Protein AF-A0A2E4XW70-F1 (afdb_monomer_lite)

Secondary structure (DSSP, 8-state):
-----HHHHHHHHHIIIIIHHHHHHT-HHHHHHHHHHHHHH---HHHHHHHHHHHHHHGGGSS-HHHHHHHHHHHHHH-TT-HHHHHHHHHHHH-SSS--HHHHHHHHHHHHHHHHHHHHHTBSHHHHHHHHHHHHHHTT-HHHHHHHHHHHHHHTTS--SB--SS---GGGGGPPTTSS-HHHHHHHHHHHHHHHHHHTTS-GGG-----HHHH--

Foldseek 3Di:
DPDDDPLVVVLVCCCVVPLVVCLVVVVLVSNLVSLVVVLVVDPDVVSNLVSLLVNLPSCCVDPCPVSSLVSLVVNCVSCVLALVSLQSNLVSLVVDPDRDPVSLVVSLVSLVSSLVSCVVQLEANQVSLVVNLLSCLSVLVLVVNQVSLVVSLVCLQDFGPYHDLADDDVSVPPDDPPSYDPVSNVVSVQLRVLSVVVCVPDDPVRRGHHHPVSSPD

pLDDT: mean 92.14, std 7.89, range [50.03, 98.56]

Structure (mmCIF, N/CA/C/O backbone):
data_AF-A0A2E4XW70-F1
#
_entry.id   AF-A0A2E4XW70-F1
#
loop_
_atom_site.group_PDB
_atom_site.id
_atom_site.type_symbol
_atom_site.label_atom_id
_atom_site.label_alt_id
_atom_site.label_comp_id
_atom_site.label_asym_id
_atom_site.label_entity_id
_atom_site.label_seq_id
_atom_site.pdbx_PDB_ins_code
_atom_site.Cartn_x
_atom_site.Cartn_y
_atom_site.Cartn_z
_atom_site.occupancy
_atom_site.B_iso_or_equiv
_atom_site.auth_seq_id
_atom_site.auth_comp_id
_atom_site.auth_asym_id
_atom_site.auth_atom_id
_atom_site.pdbx_PDB_model_num
ATOM 1 N N . MET A 1 1 ? 14.072 -22.877 -1.037 1.00 50.03 1 MET A N 1
ATOM 2 C CA . MET A 1 1 ? 13.733 -22.134 -2.277 1.00 50.03 1 MET A CA 1
ATOM 3 C C . MET A 1 1 ? 13.411 -23.082 -3.452 1.00 50.03 1 MET A C 1
ATOM 5 O O . MET A 1 1 ? 13.991 -22.943 -4.518 1.00 50.03 1 MET A O 1
ATOM 9 N N . ASN A 1 2 ? 12.468 -24.029 -3.307 1.00 50.19 2 ASN A N 1
ATOM 10 C CA . ASN A 1 2 ? 12.149 -25.033 -4.350 1.00 50.19 2 ASN A CA 1
ATOM 11 C C . ASN A 1 2 ? 10.677 -24.986 -4.819 1.00 50.19 2 ASN A C 1
ATOM 13 O O . ASN A 1 2 ? 10.073 -26.028 -5.034 1.00 50.19 2 ASN A O 1
ATOM 17 N N . GLY A 1 3 ? 10.096 -23.790 -4.992 1.00 77.31 3 GLY A N 1
ATOM 18 C CA . GLY A 1 3 ? 8.673 -23.652 -5.362 1.00 77.31 3 GLY A CA 1
ATOM 19 C C . GLY A 1 3 ? 8.314 -22.522 -6.330 1.00 77.31 3 GLY A C 1
ATOM 20 O O . GLY A 1 3 ? 7.145 -22.365 -6.654 1.00 77.31 3 GLY A O 1
ATOM 21 N N . TRP A 1 4 ? 9.273 -21.721 -6.803 1.00 86.06 4 TRP A N 1
ATOM 22 C CA . TRP A 1 4 ? 8.937 -20.601 -7.689 1.00 86.06 4 TRP A CA 1
ATOM 23 C C . TRP A 1 4 ? 8.671 -21.037 -9.136 1.00 86.06 4 TRP A C 1
ATOM 25 O O . TRP A 1 4 ? 9.405 -21.899 -9.647 1.00 86.06 4 TRP A O 1
ATOM 35 N N . PRO A 1 5 ? 7.685 -20.416 -9.817 1.00 90.88 5 PRO A N 1
ATOM 36 C CA . PRO A 1 5 ? 7.477 -20.590 -11.249 1.00 90.88 5 PRO A CA 1
ATOM 37 C C . PRO A 1 5 ? 8.755 -20.286 -12.052 1.00 90.88 5 PRO A C 1
ATOM 39 O O . PRO A 1 5 ? 9.556 -19.444 -11.631 1.00 90.88 5 PRO A O 1
ATOM 42 N N . PRO A 1 6 ? 8.966 -20.926 -13.219 1.00 93.88 6 PRO A N 1
ATOM 43 C CA . PRO A 1 6 ? 10.146 -20.689 -14.054 1.00 93.88 6 PRO A CA 1
ATOM 44 C C . PRO A 1 6 ? 10.389 -19.211 -14.389 1.00 93.88 6 PRO A C 1
ATOM 46 O O . PRO A 1 6 ? 11.530 -18.760 -14.317 1.00 93.88 6 PRO A O 1
ATOM 49 N N . ALA A 1 7 ? 9.330 -18.445 -14.673 1.00 93.44 7 ALA A N 1
ATOM 50 C CA . ALA A 1 7 ? 9.427 -17.015 -14.969 1.00 93.44 7 ALA A CA 1
ATOM 51 C C . ALA A 1 7 ? 9.979 -16.210 -13.779 1.00 93.44 7 ALA A C 1
ATOM 53 O O . ALA A 1 7 ? 10.874 -15.384 -13.949 1.00 93.44 7 ALA A O 1
ATOM 54 N N . MET A 1 8 ? 9.522 -16.507 -12.559 1.00 94.38 8 MET A N 1
ATOM 55 C CA . MET A 1 8 ? 10.016 -15.852 -11.346 1.00 94.38 8 MET A CA 1
ATOM 56 C C . MET A 1 8 ? 11.465 -16.250 -11.027 1.00 94.38 8 MET A C 1
ATOM 58 O O . MET A 1 8 ? 12.259 -15.419 -10.593 1.00 94.38 8 MET A O 1
ATOM 62 N N . LYS A 1 9 ? 11.859 -17.502 -11.298 1.00 95.12 9 LYS A N 1
ATOM 63 C CA . LYS A 1 9 ? 13.270 -17.916 -11.194 1.00 95.12 9 LYS A CA 1
ATOM 64 C C . LYS A 1 9 ? 14.155 -17.135 -12.166 1.00 95.12 9 LYS A C 1
ATOM 66 O O . LYS A 1 9 ? 15.199 -16.641 -11.753 1.00 95.12 9 LYS A O 1
ATOM 71 N N . ALA A 1 10 ? 13.722 -16.990 -13.420 1.00 96.00 10 ALA A N 1
ATOM 72 C CA . ALA A 1 10 ? 14.432 -16.190 -14.417 1.00 96.00 10 ALA A CA 1
ATOM 73 C C . ALA A 1 10 ? 14.540 -14.719 -13.986 1.00 96.00 10 ALA A C 1
ATOM 75 O O . ALA A 1 10 ? 15.625 -14.144 -14.059 1.00 96.00 10 ALA A O 1
ATOM 76 N N . TYR A 1 11 ? 13.460 -14.151 -13.439 1.00 97.00 11 TYR A N 1
ATOM 77 C CA . TYR A 1 11 ? 13.464 -12.796 -12.890 1.00 97.00 11 TYR A CA 1
ATOM 78 C C . TYR A 1 11 ? 14.480 -12.633 -11.761 1.00 97.00 11 TYR A C 1
ATOM 80 O O . TYR A 1 11 ? 15.245 -11.676 -11.745 1.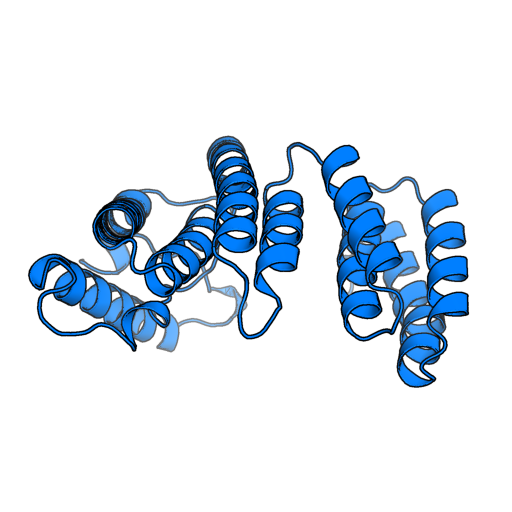00 97.00 11 TYR A O 1
ATOM 88 N N . VAL A 1 12 ? 14.534 -13.582 -10.829 1.00 96.12 12 VAL A N 1
ATOM 89 C CA . VAL A 1 12 ? 15.473 -13.533 -9.702 1.00 96.12 12 VAL A CA 1
ATOM 90 C C . VAL A 1 12 ? 16.919 -13.613 -10.182 1.00 96.12 12 VAL A C 1
ATOM 92 O O . VAL A 1 12 ? 17.767 -12.885 -9.663 1.00 96.12 12 VAL A O 1
ATOM 95 N N . THR A 1 13 ? 17.203 -14.450 -11.183 1.00 97.44 13 THR A N 1
ATOM 96 C CA . THR A 1 13 ? 18.516 -14.494 -11.836 1.00 97.44 13 THR A CA 1
ATOM 97 C C . THR A 1 13 ? 18.845 -13.147 -12.475 1.00 97.44 13 THR A C 1
ATOM 99 O O . THR A 1 13 ? 19.869 -12.562 -12.133 1.00 97.44 13 THR A O 1
ATOM 102 N N . PHE A 1 14 ? 17.949 -12.596 -13.298 1.00 97.81 14 PHE A N 1
ATOM 103 C CA . PHE A 1 14 ? 18.117 -11.279 -13.921 1.00 97.81 14 PHE A CA 1
ATOM 104 C C . PHE A 1 14 ? 18.366 -10.174 -12.883 1.00 97.81 14 PHE A C 1
ATOM 106 O O . PHE A 1 14 ? 19.342 -9.430 -12.961 1.00 97.81 14 PHE A O 1
ATOM 113 N N . ARG A 1 15 ? 17.549 -10.116 -11.831 1.00 96.06 15 ARG A N 1
ATOM 114 C CA . ARG A 1 15 ? 17.697 -9.161 -10.731 1.00 96.06 15 ARG A CA 1
ATOM 115 C C . ARG A 1 15 ? 19.054 -9.284 -10.036 1.00 96.06 15 ARG A C 1
ATOM 117 O O . ARG A 1 15 ? 19.663 -8.271 -9.687 1.00 96.06 15 ARG A O 1
ATOM 124 N N . LYS A 1 16 ? 19.525 -10.509 -9.788 1.00 96.56 16 LYS A N 1
ATOM 125 C CA . LYS A 1 16 ? 20.783 -10.780 -9.077 1.00 96.56 16 LYS A CA 1
ATOM 126 C C . LYS A 1 16 ? 22.012 -10.496 -9.938 1.00 96.56 16 LYS A C 1
ATOM 128 O O . LYS A 1 16 ? 22.999 -9.985 -9.413 1.00 96.56 16 LYS A O 1
ATOM 133 N N . GLU A 1 17 ? 21.963 -10.866 -11.210 1.00 97.94 17 GLU A N 1
ATOM 134 C CA . GLU A 1 17 ? 23.115 -10.859 -12.116 1.00 97.94 17 GLU A CA 1
ATOM 135 C C . GLU A 1 17 ? 23.220 -9.569 -12.934 1.00 97.94 17 GLU A C 1
ATOM 137 O O . GLU A 1 17 ? 24.327 -9.200 -13.312 1.00 97.94 17 GLU A O 1
ATOM 142 N N . VAL A 1 18 ? 22.111 -8.847 -13.132 1.00 96.69 18 VAL A N 1
ATOM 143 C CA . VAL A 1 18 ? 22.060 -7.615 -13.936 1.00 96.69 18 VAL A CA 1
ATOM 144 C C . VAL A 1 18 ? 21.687 -6.404 -13.080 1.00 96.69 18 VAL A C 1
ATOM 146 O O . VAL A 1 18 ? 22.530 -5.538 -12.842 1.00 96.69 18 VAL A O 1
ATOM 149 N N . LEU A 1 19 ? 20.466 -6.353 -12.528 1.00 94.12 19 LEU A N 1
ATOM 150 C CA . LEU A 1 19 ? 19.990 -5.145 -11.830 1.00 94.12 19 LEU A CA 1
ATOM 151 C C . LEU A 1 19 ? 20.811 -4.822 -10.572 1.00 94.12 19 LEU A C 1
ATOM 153 O O . LEU A 1 19 ? 21.197 -3.677 -10.348 1.00 94.12 19 LEU A O 1
ATOM 157 N N . SER A 1 20 ? 21.115 -5.825 -9.742 1.00 93.38 20 SER A N 1
ATOM 158 C CA . SER A 1 20 ? 21.815 -5.607 -8.468 1.00 93.38 20 SER A CA 1
ATOM 159 C C . SER A 1 20 ? 23.267 -5.131 -8.646 1.00 93.38 20 SER A C 1
ATOM 161 O O . SER A 1 20 ? 23.708 -4.287 -7.862 1.00 93.38 20 SER A O 1
ATOM 163 N N . PRO A 1 21 ? 24.067 -5.652 -9.600 1.00 95.62 21 PRO A N 1
ATOM 164 C CA . PRO A 1 21 ? 25.367 -5.074 -9.934 1.00 95.62 21 PRO A CA 1
ATOM 165 C C . PRO A 1 21 ? 25.277 -3.637 -10.454 1.00 95.62 21 PRO A C 1
ATOM 167 O O . PRO A 1 21 ? 25.994 -2.784 -9.934 1.00 95.62 21 PRO A O 1
ATOM 170 N N . LEU A 1 22 ? 24.372 -3.351 -11.399 1.00 93.19 22 LEU A N 1
ATOM 171 C CA . LEU A 1 22 ? 24.214 -2.009 -11.976 1.00 93.19 22 LEU A CA 1
ATOM 172 C C . LEU A 1 22 ? 23.787 -0.982 -10.920 1.00 93.19 22 LEU A C 1
ATOM 174 O O . LEU A 1 22 ? 24.405 0.074 -10.795 1.00 93.19 22 LEU A O 1
ATOM 178 N N . SER A 1 23 ? 22.815 -1.336 -10.076 1.00 89.31 23 SER A N 1
ATOM 179 C CA . SER A 1 23 ? 22.379 -0.520 -8.938 1.00 89.31 23 SER A CA 1
ATOM 180 C C . SER A 1 23 ? 23.534 -0.217 -7.971 1.00 89.31 23 SER A C 1
ATOM 182 O O . SER A 1 23 ? 23.764 0.939 -7.611 1.00 89.31 23 SER A O 1
ATOM 184 N N . ARG A 1 24 ? 24.343 -1.228 -7.607 1.00 90.75 24 ARG A N 1
ATOM 185 C CA . ARG A 1 24 ? 25.524 -1.045 -6.738 1.00 90.75 24 ARG A CA 1
ATOM 186 C C . ARG A 1 24 ? 26.598 -0.161 -7.370 1.00 90.75 24 ARG A C 1
ATOM 188 O O . ARG A 1 24 ? 27.240 0.605 -6.654 1.00 90.75 24 ARG A O 1
ATOM 195 N N . ALA A 1 25 ? 26.774 -0.251 -8.684 1.00 92.31 25 ALA A N 1
ATOM 196 C CA . ALA A 1 25 ? 27.687 0.591 -9.451 1.00 92.31 25 ALA A CA 1
ATOM 197 C C . ALA A 1 25 ? 27.116 1.988 -9.762 1.00 92.31 25 ALA A C 1
ATOM 199 O O . ALA A 1 25 ? 27.837 2.822 -10.303 1.00 92.31 25 ALA A O 1
ATOM 200 N N . ARG A 1 26 ? 25.852 2.263 -9.396 1.00 89.12 26 ARG A N 1
ATOM 201 C CA . ARG A 1 26 ? 25.114 3.499 -9.718 1.00 89.12 26 ARG A CA 1
ATOM 202 C C . ARG A 1 26 ? 24.978 3.756 -11.228 1.00 89.12 26 ARG A C 1
ATOM 204 O O . ARG A 1 26 ? 24.902 4.905 -11.656 1.00 89.12 26 ARG A O 1
ATOM 211 N N . LEU A 1 27 ? 24.924 2.685 -12.018 1.00 90.19 27 LEU A N 1
ATOM 212 C CA . LEU A 1 27 ? 24.734 2.693 -13.472 1.00 90.19 27 LEU A CA 1
ATOM 213 C C . LEU A 1 27 ? 23.236 2.628 -13.801 1.00 90.19 27 LEU A C 1
ATOM 215 O O . LEU A 1 27 ? 22.696 1.591 -14.188 1.00 90.19 27 LEU A O 1
ATOM 219 N N . PHE A 1 28 ? 22.524 3.718 -13.507 1.00 86.69 28 PHE A N 1
ATOM 220 C CA . PHE A 1 28 ? 21.058 3.738 -13.541 1.00 86.69 28 PHE A CA 1
ATOM 221 C C . PHE A 1 28 ? 20.467 3.807 -14.954 1.00 86.69 28 PHE A C 1
ATOM 223 O O . PHE A 1 28 ? 19.362 3.308 -15.158 1.00 86.69 28 PHE A O 1
ATOM 230 N N . ALA A 1 29 ? 21.188 4.391 -15.915 1.00 87.44 29 ALA A N 1
ATOM 231 C CA . ALA A 1 29 ? 20.756 4.424 -17.311 1.00 87.44 29 ALA A CA 1
ATOM 232 C C . ALA A 1 29 ? 20.790 3.012 -17.914 1.00 87.44 29 ALA A C 1
ATOM 234 O O . ALA A 1 29 ? 19.799 2.544 -18.464 1.00 87.44 29 ALA A O 1
ATOM 235 N N . GLU A 1 30 ? 21.883 2.289 -17.691 1.00 91.88 30 GLU A N 1
ATOM 236 C CA . GLU A 1 30 ? 22.062 0.902 -18.112 1.00 91.88 30 GLU A CA 1
ATOM 237 C C . GLU A 1 30 ? 21.052 -0.014 -17.415 1.00 91.88 30 GLU A C 1
ATOM 239 O O . GLU A 1 30 ? 20.444 -0.878 -18.037 1.00 91.88 30 GLU A O 1
ATOM 244 N N . MET A 1 31 ? 20.80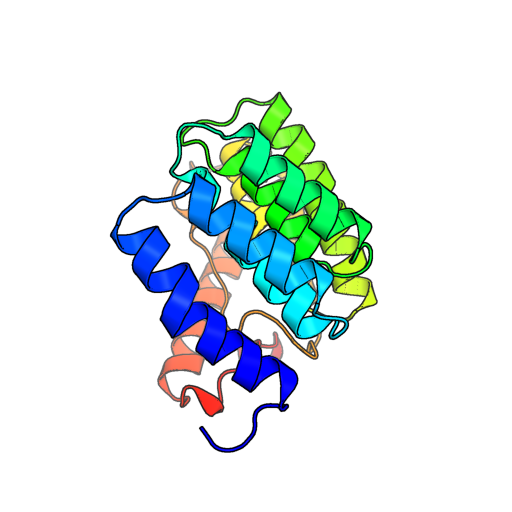7 0.205 -16.119 1.00 91.69 31 MET A N 1
ATOM 245 C CA . MET A 1 31 ? 19.786 -0.542 -15.383 1.00 91.69 31 MET A CA 1
ATOM 246 C C . MET A 1 31 ? 18.387 -0.339 -15.980 1.00 91.69 31 MET A C 1
ATOM 248 O O . MET A 1 31 ? 17.607 -1.288 -16.036 1.00 91.69 31 MET A O 1
ATOM 252 N N . TYR A 1 32 ? 18.064 0.880 -16.418 1.00 90.38 32 TYR A N 1
ATOM 253 C CA . TYR A 1 32 ? 16.808 1.177 -17.102 1.00 90.38 32 TYR A CA 1
ATOM 254 C C . TYR A 1 32 ? 16.710 0.458 -18.452 1.00 90.38 32 TYR A C 1
ATOM 256 O O . TYR A 1 32 ? 15.695 -0.181 -18.724 1.00 90.38 32 TYR A O 1
ATOM 264 N N . GLU A 1 33 ? 17.759 0.524 -19.273 1.00 93.25 33 GLU A N 1
ATOM 265 C CA . GLU A 1 33 ? 17.801 -0.138 -20.582 1.00 93.25 33 GLU A CA 1
ATOM 266 C C . GLU A 1 33 ? 17.616 -1.654 -20.451 1.00 93.25 33 GLU A C 1
ATOM 268 O O . GLU A 1 33 ? 16.749 -2.235 -21.107 1.00 93.25 33 GLU A O 1
ATOM 273 N N . GLU A 1 34 ? 18.351 -2.288 -19.537 1.00 96.56 34 GLU A N 1
ATOM 274 C CA . GLU A 1 34 ? 18.235 -3.722 -19.261 1.00 96.56 34 GLU A CA 1
ATOM 275 C C . GLU A 1 34 ? 16.841 -4.098 -18.744 1.00 96.56 34 GLU A C 1
ATOM 277 O O . GLU A 1 34 ? 16.278 -5.126 -19.132 1.00 96.56 34 GLU A O 1
ATOM 282 N N . ALA A 1 35 ? 16.242 -3.259 -17.893 1.00 95.62 35 ALA A N 1
ATOM 283 C CA . ALA A 1 35 ? 14.886 -3.481 -17.406 1.00 95.62 35 ALA A CA 1
ATOM 284 C C . ALA A 1 35 ? 13.847 -3.399 -18.534 1.00 95.62 35 ALA A C 1
ATOM 286 O O . ALA A 1 35 ? 12.954 -4.242 -18.584 1.00 95.62 35 ALA A O 1
ATOM 287 N N . GLU A 1 36 ? 13.958 -2.440 -19.456 1.00 95.81 36 GLU A N 1
ATOM 288 C CA . GLU A 1 36 ? 13.065 -2.344 -20.619 1.00 95.81 36 GLU A CA 1
ATOM 289 C C . GLU A 1 36 ? 13.231 -3.540 -21.568 1.00 95.81 36 GLU A 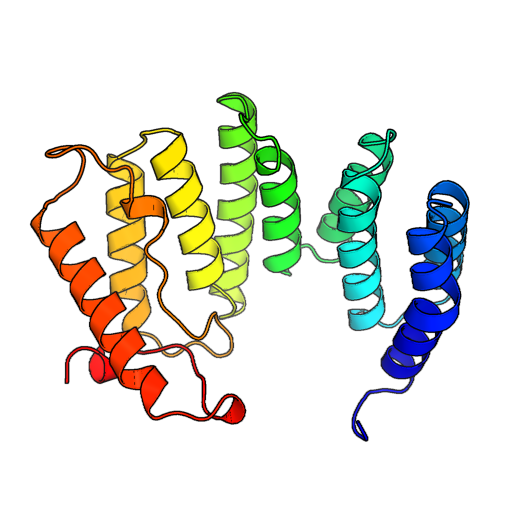C 1
ATOM 291 O O . GLU A 1 36 ? 12.232 -4.109 -22.018 1.00 95.81 36 GLU A O 1
ATOM 296 N N . ILE A 1 37 ? 14.469 -3.984 -21.823 1.00 97.75 37 ILE A N 1
ATOM 297 C CA . ILE A 1 37 ? 14.749 -5.178 -22.638 1.00 97.75 37 ILE A CA 1
ATOM 298 C C . ILE A 1 37 ? 14.109 -6.414 -22.004 1.00 97.75 37 ILE A C 1
ATOM 300 O O . ILE A 1 37 ? 13.373 -7.152 -22.669 1.00 97.75 37 ILE A O 1
ATOM 304 N N . TYR A 1 38 ? 14.344 -6.630 -20.707 1.00 97.75 38 TYR A N 1
ATOM 305 C CA . TYR A 1 38 ? 13.765 -7.762 -19.992 1.00 97.75 38 TYR A CA 1
ATOM 306 C C . TYR A 1 38 ? 12.236 -7.681 -19.983 1.00 97.75 38 TYR A C 1
ATOM 308 O O . TYR A 1 38 ? 11.557 -8.675 -20.255 1.00 97.75 38 TYR A O 1
ATOM 316 N N . LEU A 1 39 ? 11.679 -6.492 -19.732 1.00 96.50 39 LEU A N 1
ATOM 317 C CA . LEU A 1 39 ? 10.240 -6.267 -19.720 1.00 96.50 39 LEU A CA 1
ATOM 318 C C . LEU A 1 39 ? 9.596 -6.546 -21.083 1.00 96.50 39 LEU A C 1
ATOM 320 O O . LEU A 1 39 ? 8.506 -7.111 -21.129 1.00 96.50 39 LEU A O 1
ATOM 324 N N . ALA A 1 40 ? 10.244 -6.189 -22.191 1.00 96.81 40 ALA A N 1
ATOM 325 C CA . ALA A 1 40 ? 9.753 -6.490 -23.535 1.00 96.81 40 ALA A CA 1
ATOM 326 C C . ALA A 1 40 ? 9.725 -8.003 -23.828 1.00 96.81 40 ALA A C 1
ATOM 328 O O . ALA A 1 40 ? 8.851 -8.476 -24.562 1.00 96.81 40 ALA A O 1
ATOM 329 N N . ALA A 1 41 ? 10.651 -8.763 -23.237 1.00 96.62 41 ALA A N 1
ATOM 330 C CA . ALA A 1 41 ? 10.748 -10.211 -23.400 1.00 96.62 41 ALA A CA 1
ATOM 331 C C . ALA A 1 41 ? 9.804 -11.001 -22.474 1.00 96.62 41 ALA A C 1
ATOM 333 O O . ALA A 1 41 ? 9.381 -12.103 -22.831 1.00 96.62 41 ALA A O 1
ATOM 334 N N . THR A 1 42 ? 9.444 -10.467 -21.300 1.00 96.19 42 THR A N 1
ATOM 335 C CA . THR A 1 42 ? 8.559 -11.165 -20.356 1.00 96.19 42 THR A CA 1
ATOM 336 C C . THR A 1 42 ? 7.073 -10.892 -20.609 1.00 96.19 42 THR A C 1
ATOM 338 O O . THR A 1 42 ? 6.631 -9.757 -20.801 1.00 96.19 42 THR A O 1
ATOM 341 N N . ARG A 1 43 ? 6.266 -11.957 -20.571 1.00 95.50 43 ARG A N 1
ATOM 342 C CA . ARG A 1 43 ? 4.794 -11.902 -20.657 1.00 95.50 43 ARG A CA 1
ATOM 343 C C . ARG A 1 43 ? 4.100 -12.268 -19.346 1.00 95.50 43 ARG A C 1
ATOM 345 O O . ARG A 1 43 ? 2.886 -12.142 -19.261 1.00 95.50 43 ARG A O 1
ATOM 352 N N . ASP A 1 44 ? 4.858 -12.721 -18.353 1.00 97.19 44 ASP A N 1
ATOM 353 C CA . ASP A 1 44 ? 4.317 -13.153 -17.068 1.00 97.19 44 ASP A CA 1
ATOM 354 C C . ASP A 1 44 ? 3.900 -11.927 -16.230 1.00 97.19 44 ASP A C 1
ATOM 356 O O . ASP A 1 44 ? 4.753 -11.076 -15.959 1.00 97.19 44 ASP A O 1
ATOM 360 N N . PRO A 1 45 ? 2.616 -11.789 -15.851 1.00 96.06 45 PRO A N 1
ATOM 361 C CA . PRO A 1 45 ? 2.110 -10.581 -15.200 1.00 96.06 45 PRO A CA 1
ATOM 362 C C . PRO A 1 45 ? 2.744 -10.332 -13.826 1.00 96.06 45 PRO A C 1
ATOM 364 O O . PRO A 1 45 ? 3.025 -9.181 -13.500 1.00 96.06 45 PRO A O 1
ATOM 367 N N . ASP A 1 46 ? 3.053 -11.375 -13.054 1.00 94.94 46 ASP A N 1
ATOM 368 C CA . ASP A 1 46 ? 3.652 -11.232 -11.722 1.00 94.94 46 ASP A CA 1
ATOM 369 C C . ASP A 1 46 ? 5.095 -10.733 -11.821 1.00 94.94 46 ASP A C 1
ATOM 371 O O . ASP A 1 46 ? 5.520 -9.844 -11.077 1.00 94.94 46 ASP A O 1
ATOM 375 N N . VAL A 1 47 ? 5.855 -11.261 -12.784 1.00 97.06 47 VAL A N 1
ATOM 376 C CA . VAL A 1 47 ? 7.208 -10.777 -13.080 1.00 97.06 47 VAL A CA 1
ATOM 377 C C . VAL A 1 47 ? 7.171 -9.336 -13.585 1.00 97.06 47 VAL A C 1
ATOM 379 O O . VAL A 1 47 ? 7.978 -8.516 -13.148 1.00 97.06 47 VAL A O 1
ATOM 382 N N . ARG A 1 48 ? 6.239 -9.012 -14.488 1.00 97.69 48 ARG A N 1
ATOM 383 C CA . ARG A 1 48 ? 6.082 -7.657 -15.041 1.00 97.69 48 ARG A CA 1
ATOM 384 C C . ARG A 1 48 ? 5.745 -6.647 -13.947 1.00 97.69 48 ARG A C 1
ATOM 386 O O . ARG A 1 48 ? 6.413 -5.618 -13.856 1.00 97.69 48 ARG A O 1
ATOM 393 N N . PHE A 1 49 ? 4.792 -6.980 -13.078 1.00 96.62 49 PHE A N 1
ATOM 394 C CA . PHE A 1 49 ? 4.428 -6.179 -11.912 1.00 96.62 49 PHE A CA 1
ATOM 395 C C . PHE A 1 49 ? 5.624 -5.958 -10.983 1.00 96.62 49 PHE A C 1
ATOM 397 O O . PHE A 1 49 ? 5.918 -4.827 -10.592 1.00 96.62 49 PHE A O 1
ATOM 404 N N . THR A 1 50 ? 6.341 -7.037 -10.655 1.00 95.38 50 THR A N 1
ATOM 405 C CA . THR A 1 50 ? 7.489 -6.994 -9.741 1.00 95.38 50 THR A CA 1
ATOM 406 C C . THR A 1 50 ? 8.600 -6.108 -10.298 1.00 95.38 50 THR A C 1
ATOM 408 O O . THR A 1 50 ? 9.079 -5.221 -9.591 1.00 95.38 50 THR A O 1
ATOM 411 N N . LEU A 1 51 ? 8.957 -6.285 -11.574 1.00 96.00 51 LEU A N 1
ATOM 412 C CA . LEU A 1 51 ? 9.979 -5.480 -12.235 1.00 96.00 51 LEU A CA 1
ATOM 413 C C . LEU A 1 51 ? 9.590 -3.999 -12.268 1.00 96.00 51 LEU A C 1
ATOM 415 O O . LEU A 1 51 ? 10.379 -3.160 -11.842 1.00 96.00 51 LEU A O 1
ATOM 419 N N . MET A 1 52 ? 8.376 -3.663 -12.716 1.00 95.81 52 MET A N 1
ATOM 420 C CA . MET A 1 52 ? 7.924 -2.267 -12.764 1.00 95.81 52 MET A CA 1
ATOM 421 C C . MET A 1 52 ? 7.905 -1.622 -11.376 1.00 95.81 52 MET A C 1
ATOM 423 O O . MET A 1 52 ? 8.379 -0.497 -11.197 1.00 95.81 52 MET A O 1
ATOM 427 N N . SER A 1 53 ? 7.405 -2.349 -10.371 1.00 93.12 53 SER A N 1
ATOM 428 C CA . SER A 1 53 ? 7.400 -1.869 -8.992 1.00 93.12 53 SER A CA 1
ATOM 429 C C . SER A 1 53 ? 8.817 -1.659 -8.455 1.00 93.12 53 SER A C 1
ATOM 431 O O . SER A 1 53 ? 9.023 -0.707 -7.707 1.00 93.12 53 SER A O 1
ATOM 433 N N . GLU A 1 54 ? 9.785 -2.508 -8.790 1.00 92.06 54 GLU A N 1
ATOM 434 C CA . GLU A 1 54 ? 11.171 -2.360 -8.339 1.00 92.06 54 GLU A CA 1
ATOM 435 C C . GLU A 1 54 ? 11.887 -1.204 -9.065 1.00 92.06 54 GLU A C 1
ATOM 437 O O . GLU A 1 54 ? 12.545 -0.383 -8.419 1.00 92.06 54 GLU A O 1
ATOM 442 N N . MET A 1 55 ? 11.675 -1.049 -10.374 1.00 91.62 55 MET A N 1
ATOM 443 C CA . MET A 1 55 ? 12.245 0.056 -11.155 1.00 91.62 55 MET A CA 1
ATOM 444 C C . MET A 1 55 ? 11.733 1.428 -10.709 1.00 91.62 55 MET A C 1
ATOM 446 O O . MET A 1 55 ? 12.525 2.368 -10.612 1.00 91.62 55 MET A O 1
ATOM 450 N N . SER A 1 56 ? 10.451 1.534 -10.336 1.00 89.31 56 SER A N 1
ATOM 451 C CA . SER A 1 56 ? 9.899 2.769 -9.757 1.00 89.31 56 SER A CA 1
ATOM 452 C C . SER A 1 56 ? 10.609 3.221 -8.471 1.00 89.31 56 SER A C 1
ATOM 454 O O . SER A 1 56 ? 10.679 4.417 -8.193 1.00 89.31 56 SER A O 1
ATOM 456 N N . LEU A 1 57 ? 11.171 2.283 -7.696 1.00 83.19 57 LEU A N 1
ATOM 457 C CA . LEU A 1 57 ? 11.883 2.579 -6.453 1.00 83.19 57 LEU A CA 1
ATOM 458 C C . LEU A 1 57 ? 13.339 2.969 -6.689 1.00 83.19 57 LEU A C 1
ATOM 460 O O . LEU A 1 57 ? 13.825 3.918 -6.075 1.00 83.19 57 LEU A O 1
ATOM 464 N N . PHE A 1 58 ? 14.055 2.230 -7.538 1.00 78.94 58 PHE A N 1
ATOM 465 C CA . PHE A 1 58 ? 15.487 2.467 -7.723 1.00 78.94 58 PHE A CA 1
ATOM 466 C C . PHE A 1 58 ? 15.786 3.840 -8.320 1.00 78.94 58 PHE A C 1
ATOM 468 O O . PHE A 1 58 ? 16.799 4.451 -7.984 1.00 78.94 58 PHE A O 1
ATOM 475 N N . VAL A 1 59 ? 14.891 4.339 -9.170 1.00 68.44 59 VAL A N 1
ATOM 476 C CA . VAL A 1 59 ? 15.092 5.597 -9.892 1.00 68.44 59 VAL A CA 1
ATOM 477 C C . VAL A 1 59 ? 14.788 6.821 -9.016 1.00 68.44 59 VAL A C 1
ATOM 479 O O . VAL A 1 59 ? 15.324 7.897 -9.270 1.00 68.44 59 VAL A O 1
ATOM 482 N N . TYR A 1 60 ? 14.035 6.660 -7.920 1.00 63.56 60 TYR A N 1
ATOM 483 C CA . TYR A 1 60 ? 13.755 7.745 -6.969 1.00 63.56 60 TYR A CA 1
ATOM 484 C C . TYR A 1 60 ? 15.027 8.330 -6.322 1.00 63.56 60 TYR A C 1
ATOM 486 O O . TYR A 1 60 ? 15.061 9.496 -5.945 1.00 63.56 60 TYR A O 1
ATOM 494 N N . GLY A 1 61 ? 16.101 7.540 -6.213 1.00 62.06 61 GLY A N 1
ATOM 495 C CA . GLY A 1 61 ? 17.395 7.992 -5.686 1.00 62.06 61 GLY A CA 1
ATOM 496 C C . GLY A 1 61 ? 18.315 8.661 -6.713 1.00 62.06 61 GLY A C 1
ATOM 497 O O . GLY A 1 61 ? 19.487 8.887 -6.409 1.00 62.06 61 GLY A O 1
ATOM 498 N N . THR A 1 62 ? 17.831 8.920 -7.930 1.00 68.25 62 THR A N 1
ATOM 499 C CA . THR A 1 62 ? 18.640 9.382 -9.069 1.00 68.25 62 THR A CA 1
ATOM 500 C C . THR A 1 62 ? 18.217 10.778 -9.524 1.00 68.25 62 THR A C 1
ATOM 502 O O . THR A 1 62 ? 17.161 11.272 -9.147 1.00 68.25 62 THR A O 1
ATOM 505 N N . SER A 1 63 ? 19.038 11.436 -10.345 1.00 60.47 63 SER A N 1
ATOM 506 C CA . SER A 1 63 ? 18.741 12.776 -10.873 1.00 60.47 63 SER A CA 1
ATOM 507 C C . SER A 1 63 ? 17.587 12.820 -11.885 1.00 60.47 63 SER A C 1
ATOM 509 O O . SER A 1 63 ? 17.222 13.911 -12.313 1.00 60.47 63 SER A O 1
ATOM 511 N N . ASP A 1 64 ? 17.026 11.674 -12.286 1.00 74.00 64 ASP A N 1
ATOM 512 C CA . ASP A 1 64 ? 15.927 11.594 -13.252 1.00 74.00 64 ASP A CA 1
ATOM 513 C C . ASP A 1 64 ? 14.635 11.091 -12.589 1.00 74.00 64 ASP A C 1
ATOM 515 O O . ASP A 1 64 ? 14.177 9.964 -12.791 1.00 74.00 64 ASP A O 1
ATOM 519 N N . GLU A 1 65 ? 14.024 11.965 -11.782 1.00 77.25 65 GLU A N 1
ATOM 520 C CA . GLU A 1 65 ? 12.712 11.722 -11.166 1.00 77.25 65 GLU A CA 1
ATOM 521 C C . GLU A 1 65 ? 11.634 11.390 -12.224 1.00 77.25 65 GLU A C 1
ATOM 523 O O . GLU A 1 65 ? 10.697 10.638 -11.953 1.00 77.25 65 GLU A O 1
ATOM 528 N N . GLY A 1 66 ? 11.775 11.898 -13.455 1.00 83.19 66 GLY A N 1
ATOM 529 C CA . GLY A 1 66 ? 10.815 11.680 -14.535 1.00 83.19 66 GLY A CA 1
ATOM 530 C C . GLY A 1 66 ? 10.744 10.224 -14.999 1.00 83.19 66 GLY A C 1
ATOM 531 O O . GLY A 1 66 ? 9.653 9.737 -15.295 1.00 83.19 66 GLY A O 1
ATOM 532 N N . ILE A 1 67 ? 11.873 9.509 -15.046 1.00 84.38 67 ILE A N 1
ATOM 533 C CA . ILE A 1 67 ? 11.886 8.074 -15.378 1.00 84.38 67 ILE A CA 1
ATOM 534 C C . ILE A 1 67 ? 11.116 7.269 -14.324 1.00 84.38 67 ILE A C 1
ATOM 536 O O . ILE A 1 67 ? 10.279 6.443 -14.685 1.00 84.38 67 ILE A O 1
ATOM 540 N N . GLY A 1 68 ? 11.366 7.514 -13.034 1.00 87.00 68 GLY A N 1
ATOM 541 C CA . GLY A 1 68 ? 10.726 6.766 -11.946 1.00 87.00 68 GLY A CA 1
ATOM 542 C C . GLY A 1 68 ? 9.206 6.920 -11.957 1.00 87.00 68 GLY A C 1
ATOM 543 O O . GLY A 1 68 ? 8.480 5.932 -11.837 1.00 87.00 68 GLY A O 1
ATOM 544 N N . PHE A 1 69 ? 8.731 8.142 -12.205 1.00 90.25 69 PHE A N 1
ATOM 545 C CA . PHE A 1 69 ? 7.306 8.420 -12.342 1.00 90.25 69 PHE A CA 1
ATOM 546 C C . PHE A 1 69 ? 6.668 7.684 -13.531 1.00 90.25 69 PHE A C 1
ATOM 548 O O . PHE A 1 69 ? 5.625 7.059 -13.361 1.00 90.25 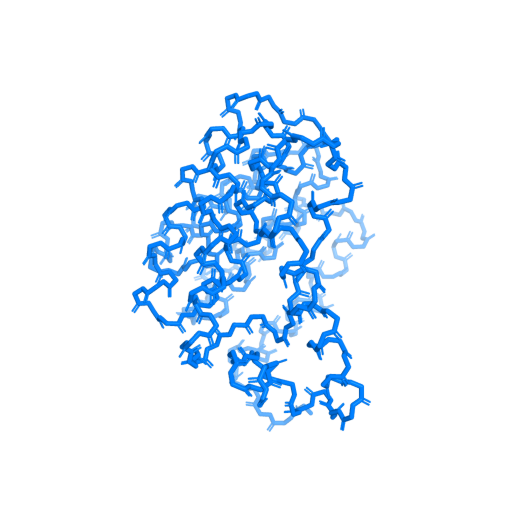69 PHE A O 1
ATOM 555 N N . ARG A 1 70 ? 7.319 7.650 -14.704 1.00 91.44 70 ARG A N 1
ATOM 556 C CA . ARG A 1 70 ? 6.795 6.918 -15.876 1.00 91.44 70 ARG A CA 1
ATOM 557 C C . ARG A 1 70 ? 6.633 5.418 -15.625 1.00 91.44 70 ARG A C 1
ATOM 559 O O . ARG A 1 70 ? 5.693 4.809 -16.129 1.00 91.44 70 ARG A O 1
ATOM 566 N N . TRP A 1 71 ? 7.519 4.814 -14.830 1.00 93.56 71 TRP A N 1
ATOM 567 C CA . TRP A 1 71 ? 7.362 3.417 -14.409 1.00 93.56 71 TRP A CA 1
ATOM 568 C C . TRP A 1 71 ? 6.131 3.211 -13.521 1.00 93.56 71 TRP A C 1
ATOM 570 O O . TRP A 1 71 ? 5.472 2.179 -13.637 1.00 93.56 71 TRP A O 1
ATOM 580 N N . LEU A 1 72 ? 5.793 4.182 -12.668 1.00 94.50 72 LEU A N 1
ATOM 581 C CA . LEU A 1 72 ? 4.568 4.141 -11.864 1.00 94.50 72 LEU A CA 1
ATOM 582 C C . LEU A 1 72 ? 3.312 4.329 -12.710 1.00 94.50 72 LEU A C 1
ATOM 584 O O . LEU A 1 72 ? 2.334 3.622 -12.477 1.00 94.50 72 LEU A O 1
ATOM 588 N N . GLU A 1 73 ? 3.332 5.247 -13.681 1.00 96.00 73 GLU A N 1
ATOM 589 C CA . GLU A 1 73 ? 2.217 5.436 -14.622 1.00 96.00 73 GLU A CA 1
ATOM 590 C C . GLU A 1 73 ? 1.954 4.135 -15.379 1.00 96.00 73 GLU A C 1
ATOM 592 O O . GLU A 1 73 ? 0.856 3.589 -15.310 1.00 96.00 73 GLU A O 1
ATOM 597 N N . ARG A 1 74 ? 3.005 3.553 -15.970 1.00 96.06 74 ARG A N 1
ATOM 598 C CA . ARG A 1 74 ? 2.924 2.267 -16.669 1.00 96.06 74 ARG A CA 1
ATOM 599 C C . ARG A 1 74 ? 2.428 1.133 -15.769 1.00 96.06 74 ARG A C 1
ATOM 601 O O . ARG A 1 74 ? 1.640 0.308 -16.220 1.00 96.06 74 ARG A O 1
ATOM 608 N N . LEU A 1 75 ? 2.867 1.088 -14.508 1.00 96.56 75 LEU A N 1
ATOM 609 C CA . LEU A 1 75 ? 2.399 0.101 -13.533 1.00 96.56 75 LEU A CA 1
ATOM 610 C C . LEU A 1 75 ? 0.891 0.241 -13.270 1.00 96.56 75 LEU A C 1
ATOM 612 O O . LEU A 1 75 ? 0.195 -0.768 -13.192 1.00 96.56 75 LEU A O 1
ATOM 616 N N . CYS A 1 76 ? 0.380 1.467 -13.139 1.00 97.88 76 CYS A N 1
ATOM 617 C CA . CYS A 1 76 ? -1.050 1.710 -12.929 1.00 97.88 76 CYS A CA 1
ATOM 618 C C . CYS A 1 76 ? -1.877 1.413 -14.186 1.00 97.88 76 CYS A C 1
ATOM 620 O O . CYS A 1 76 ? -2.971 0.867 -14.067 1.00 97.88 76 CYS A O 1
ATOM 622 N N . ASP A 1 77 ? -1.350 1.722 -15.371 1.00 98.12 77 ASP A N 1
ATOM 623 C CA . ASP A 1 77 ? -2.015 1.445 -16.647 1.00 98.12 77 ASP A CA 1
ATOM 624 C C . ASP A 1 77 ? -2.100 -0.057 -16.938 1.00 98.12 77 ASP A C 1
ATOM 626 O O . ASP A 1 77 ? -3.121 -0.546 -17.422 1.00 98.12 77 ASP A O 1
ATOM 630 N N . GLU A 1 78 ? -1.034 -0.804 -16.644 1.00 98.00 78 GLU A N 1
ATOM 631 C CA . GLU A 1 78 ? -0.989 -2.243 -16.902 1.00 98.00 78 GLU A CA 1
ATOM 632 C C . GLU A 1 78 ? -1.714 -3.061 -15.822 1.00 98.00 78 GLU A C 1
ATOM 634 O O . GLU A 1 78 ? -2.272 -4.119 -16.118 1.00 98.00 78 GLU A O 1
ATOM 639 N N . PHE A 1 79 ? -1.761 -2.559 -14.583 1.00 97.88 79 PHE A N 1
ATOM 640 C CA . PHE A 1 79 ? -2.401 -3.227 -13.446 1.00 97.88 79 PHE A CA 1
ATOM 641 C C . PHE A 1 79 ? -3.437 -2.329 -12.746 1.00 97.88 79 PHE A C 1
ATOM 643 O O . PHE A 1 79 ? -3.336 -2.095 -11.536 1.00 97.88 79 PHE A O 1
ATOM 650 N N . PRO A 1 80 ? -4.479 -1.859 -13.459 1.00 97.69 80 PRO A N 1
ATOM 651 C CA . PRO A 1 80 ? -5.416 -0.856 -12.944 1.00 97.69 80 PRO A CA 1
ATOM 652 C C . PRO A 1 80 ? -6.278 -1.364 -11.783 1.00 97.69 80 PRO A C 1
ATOM 654 O O . PRO A 1 80 ? -6.776 -0.569 -10.984 1.00 97.69 80 PRO A O 1
ATOM 657 N N . ASP A 1 81 ? -6.436 -2.681 -11.657 1.00 96.69 81 ASP A N 1
ATOM 658 C CA . ASP A 1 81 ? -7.186 -3.313 -10.572 1.00 96.69 81 ASP A CA 1
ATOM 659 C C . ASP A 1 81 ? -6.306 -3.754 -9.399 1.00 96.69 81 ASP A C 1
ATOM 661 O O . ASP A 1 81 ? -6.826 -4.186 -8.372 1.00 96.69 81 ASP A O 1
ATOM 665 N N . ASN A 1 82 ? -4.979 -3.625 -9.508 1.00 96.31 82 ASN A N 1
ATOM 666 C CA . ASN A 1 82 ? -4.084 -3.975 -8.416 1.00 96.31 82 ASN A CA 1
ATOM 667 C C . ASN A 1 82 ? -3.964 -2.790 -7.435 1.00 96.31 82 ASN A C 1
ATOM 669 O O . ASN A 1 82 ? -3.366 -1.766 -7.776 1.00 96.31 82 ASN A O 1
ATOM 673 N N . PRO A 1 83 ? -4.474 -2.894 -6.194 1.00 96.88 83 PRO A N 1
ATOM 674 C CA . PRO A 1 83 ? -4.405 -1.800 -5.220 1.00 96.88 83 PRO A CA 1
ATOM 675 C C . PRO A 1 83 ? -2.970 -1.382 -4.875 1.00 96.88 83 PRO A C 1
ATOM 677 O O . PRO A 1 83 ? -2.725 -0.217 -4.564 1.00 96.88 83 PRO A O 1
ATOM 680 N N . PHE A 1 84 ? -2.000 -2.296 -4.952 1.00 94.25 84 PHE A N 1
ATOM 681 C CA . PHE A 1 84 ? -0.614 -1.978 -4.632 1.00 94.25 84 PHE A CA 1
ATOM 682 C C . PHE A 1 84 ? 0.029 -1.064 -5.687 1.00 94.25 84 PHE A C 1
ATOM 684 O O . PHE A 1 84 ? 0.844 -0.220 -5.320 1.00 94.25 84 PHE A O 1
ATOM 691 N N . ALA A 1 85 ? -0.380 -1.141 -6.962 1.00 96.50 85 ALA A N 1
ATOM 692 C CA . ALA A 1 85 ? 0.063 -0.196 -7.997 1.00 96.50 85 ALA A CA 1
ATOM 693 C C . ALA A 1 85 ? -0.316 1.250 -7.632 1.00 96.50 85 ALA A C 1
ATOM 695 O O . ALA A 1 85 ? 0.524 2.151 -7.628 1.00 96.50 85 ALA A O 1
ATOM 696 N N . TRP A 1 86 ? -1.563 1.453 -7.209 1.00 97.94 86 TRP A N 1
ATOM 697 C CA . TRP A 1 86 ? -2.069 2.761 -6.795 1.00 97.94 86 TRP A CA 1
ATOM 698 C C . TRP A 1 86 ? -1.449 3.257 -5.488 1.00 97.94 86 TRP A C 1
ATOM 700 O O . TRP A 1 86 ? -1.138 4.440 -5.371 1.00 97.94 86 TRP A O 1
ATOM 710 N N . THR A 1 87 ? -1.189 2.362 -4.532 1.00 95.94 87 THR A N 1
ATOM 711 C CA . THR A 1 87 ? -0.426 2.683 -3.314 1.00 95.94 87 THR A CA 1
ATOM 712 C C . THR A 1 87 ? 0.985 3.170 -3.641 1.00 95.94 87 THR A C 1
ATOM 714 O O . THR A 1 87 ? 1.461 4.127 -3.033 1.00 95.94 87 THR A O 1
ATOM 717 N N . ARG A 1 88 ? 1.656 2.564 -4.629 1.00 93.19 88 ARG A N 1
ATOM 718 C CA . ARG A 1 88 ? 2.977 3.015 -5.096 1.00 93.19 88 ARG A CA 1
ATOM 719 C C . ARG A 1 88 ? 2.916 4.407 -5.718 1.00 93.19 88 ARG A C 1
ATOM 721 O O . ARG A 1 88 ? 3.734 5.255 -5.365 1.00 93.19 88 ARG A O 1
ATOM 728 N N . MET A 1 89 ? 1.933 4.645 -6.587 1.00 95.94 89 MET A N 1
ATOM 729 C CA . MET A 1 89 ? 1.707 5.957 -7.197 1.00 95.94 89 MET A CA 1
ATOM 730 C C . MET A 1 89 ? 1.419 7.028 -6.140 1.00 95.94 89 MET A C 1
ATOM 732 O O . MET A 1 89 ? 2.036 8.088 -6.146 1.00 95.94 89 MET A O 1
ATOM 736 N N . ALA A 1 90 ? 0.545 6.740 -5.173 1.00 95.81 90 ALA A N 1
ATOM 737 C CA . ALA A 1 90 ? 0.275 7.635 -4.052 1.00 95.81 90 ALA A CA 1
ATOM 738 C C . ALA A 1 90 ? 1.545 7.929 -3.238 1.00 95.81 90 ALA A C 1
ATOM 740 O O . ALA A 1 90 ? 1.832 9.082 -2.911 1.00 95.81 90 ALA A O 1
ATOM 741 N N . GLY A 1 91 ? 2.330 6.881 -2.970 1.00 92.19 91 GLY A N 1
ATOM 742 C CA . GLY A 1 91 ? 3.614 6.959 -2.291 1.00 92.19 91 GLY A CA 1
ATOM 743 C C . GLY A 1 91 ? 4.536 7.990 -2.928 1.00 92.19 91 GLY A C 1
ATOM 744 O O . GLY A 1 91 ? 5.053 8.829 -2.199 1.00 92.19 91 GLY A O 1
ATOM 745 N N . TRP A 1 92 ? 4.672 8.000 -4.260 1.00 91.69 92 TRP A N 1
ATOM 746 C CA . TRP A 1 92 ? 5.529 8.935 -5.006 1.00 91.69 92 TRP A CA 1
ATOM 747 C C . TRP A 1 92 ? 5.327 10.401 -4.621 1.00 91.69 92 TRP A C 1
ATOM 749 O O . TRP A 1 92 ? 6.286 11.118 -4.332 1.00 91.69 92 TRP A O 1
ATOM 759 N N . TYR A 1 93 ? 4.069 10.832 -4.536 1.00 91.31 93 TYR A N 1
ATOM 760 C CA . TYR A 1 93 ? 3.712 12.197 -4.150 1.00 91.31 93 TYR A CA 1
ATOM 761 C C . TYR A 1 93 ? 4.003 12.502 -2.672 1.00 91.31 93 TYR A C 1
ATOM 763 O O . TYR A 1 93 ? 4.122 13.669 -2.302 1.00 91.31 93 TYR A O 1
ATOM 771 N N . CYS A 1 94 ? 4.165 11.476 -1.834 1.00 87.25 94 CYS A N 1
ATOM 772 C CA . CYS A 1 94 ? 4.480 11.584 -0.409 1.00 87.25 94 CYS A CA 1
ATOM 773 C C . CYS A 1 94 ? 5.935 11.235 -0.048 1.00 87.25 94 CYS A C 1
ATOM 775 O O . CYS A 1 94 ? 6.293 11.360 1.122 1.00 87.25 94 CYS A O 1
ATOM 777 N N . LEU A 1 95 ? 6.776 10.808 -1.000 1.00 77.44 95 LEU A N 1
ATOM 778 C CA . LEU A 1 95 ? 8.160 10.396 -0.721 1.00 77.44 95 LEU A CA 1
ATOM 779 C C . LEU A 1 95 ? 9.063 11.568 -0.296 1.00 77.44 95 LEU A C 1
ATOM 781 O O . LEU A 1 95 ? 10.098 11.359 0.346 1.00 77.44 95 LEU A O 1
ATOM 785 N N . ARG A 1 96 ? 8.701 12.808 -0.650 1.00 73.19 96 ARG A N 1
ATOM 786 C CA . ARG A 1 96 ? 9.445 14.002 -0.229 1.00 73.19 96 ARG A CA 1
ATOM 787 C C . ARG A 1 96 ? 9.260 14.232 1.267 1.00 73.19 96 ARG A C 1
ATOM 789 O O . ARG A 1 96 ? 8.171 14.039 1.803 1.00 73.19 96 ARG A O 1
ATOM 796 N N . ARG A 1 97 ? 10.325 14.703 1.935 1.00 72.00 97 ARG A N 1
ATOM 797 C CA . ARG A 1 97 ? 10.295 14.993 3.379 1.00 72.00 97 ARG A CA 1
ATOM 798 C C . ARG A 1 97 ? 9.122 15.898 3.734 1.00 72.00 97 ARG A C 1
ATOM 800 O O . ARG A 1 97 ? 8.505 15.606 4.747 1.00 72.00 97 ARG A O 1
ATOM 807 N N . ASP A 1 98 ? 8.792 16.864 2.867 1.00 81.88 98 ASP A N 1
ATOM 808 C CA . ASP A 1 98 ? 7.698 17.838 2.992 1.00 81.88 98 ASP A CA 1
ATOM 809 C C . ASP A 1 98 ? 6.903 17.986 1.672 1.00 81.88 98 ASP A C 1
ATOM 811 O O . ASP A 1 98 ? 7.199 18.876 0.873 1.00 81.88 98 ASP A O 1
ATOM 815 N N . PRO A 1 99 ? 5.923 17.102 1.392 1.00 86.81 99 PRO A N 1
ATOM 816 C CA . PRO A 1 99 ? 5.026 17.232 0.262 1.00 86.81 99 PRO A CA 1
ATOM 817 C C . PRO A 1 99 ? 4.124 18.451 0.454 1.00 86.81 99 PRO A C 1
ATOM 819 O O . PRO A 1 99 ? 3.681 18.767 1.563 1.00 86.81 99 PRO A O 1
ATOM 822 N N . THR A 1 100 ? 3.845 19.143 -0.644 1.00 91.50 100 THR A N 1
ATOM 823 C CA . THR A 1 100 ? 2.936 20.289 -0.640 1.00 91.50 100 THR A CA 1
ATOM 824 C C . THR A 1 100 ? 1.491 19.838 -0.387 1.00 91.50 100 THR A C 1
ATOM 826 O O . THR A 1 100 ? 1.159 18.675 -0.638 1.00 91.50 100 THR A O 1
ATOM 829 N N . PRO A 1 101 ? 0.585 20.740 0.038 1.00 90.69 101 PRO A N 1
ATOM 830 C CA . PRO A 1 101 ? -0.836 20.409 0.178 1.00 90.69 101 PRO A CA 1
ATOM 831 C C . PRO A 1 101 ? -1.447 19.799 -1.092 1.00 90.69 101 PRO A C 1
ATOM 833 O O . PRO A 1 101 ? -2.250 18.872 -1.019 1.00 90.69 101 PRO A O 1
ATOM 836 N N . GLU A 1 102 ? -1.018 20.274 -2.263 1.00 93.19 102 GLU A N 1
ATOM 837 C CA . GLU A 1 102 ? -1.452 19.742 -3.554 1.00 93.19 102 GLU A CA 1
ATOM 838 C C . GLU A 1 102 ? -0.947 18.312 -3.792 1.00 93.19 102 GLU A C 1
ATOM 840 O O . GLU A 1 102 ? -1.713 17.448 -4.215 1.00 93.19 102 GLU A O 1
ATOM 845 N N . GLN A 1 103 ? 0.312 18.021 -3.455 1.00 93.44 103 GLN A N 1
ATOM 846 C CA . GLN A 1 103 ? 0.849 16.660 -3.535 1.00 93.44 103 GLN A CA 1
ATOM 847 C C . GLN A 1 103 ? 0.121 15.711 -2.579 1.00 93.44 103 GLN A C 1
ATOM 849 O O . GLN A 1 103 ? -0.231 14.604 -2.979 1.00 93.44 103 GLN A O 1
ATOM 854 N N . CYS A 1 104 ? -0.184 16.152 -1.354 1.00 93.44 104 CYS A N 1
ATOM 855 C CA . CYS A 1 104 ? -1.010 15.383 -0.421 1.00 93.44 104 CYS A CA 1
ATOM 856 C C . CYS A 1 104 ? -2.405 15.105 -0.995 1.00 93.44 104 CYS A C 1
ATOM 858 O O . CYS A 1 104 ? -2.906 13.988 -0.887 1.00 93.44 104 CYS A O 1
ATOM 860 N N . ARG A 1 105 ? -3.034 16.094 -1.642 1.00 94.56 105 ARG A N 1
ATOM 861 C CA . ARG A 1 105 ? -4.349 15.932 -2.275 1.00 94.56 105 ARG A CA 1
ATOM 862 C C . ARG A 1 105 ? -4.317 14.899 -3.406 1.00 94.56 105 ARG A C 1
ATOM 864 O O . ARG A 1 105 ? -5.211 14.058 -3.477 1.00 94.56 105 ARG A O 1
ATOM 871 N N . ILE A 1 106 ? -3.297 14.944 -4.264 1.00 96.06 106 ILE A N 1
ATOM 872 C CA . ILE A 1 106 ? -3.118 13.974 -5.356 1.00 96.06 106 ILE A CA 1
ATOM 873 C C . ILE A 1 106 ? -2.855 12.571 -4.791 1.00 96.06 106 ILE A C 1
ATOM 875 O O . ILE A 1 106 ? -3.521 11.613 -5.186 1.00 96.06 106 ILE A O 1
ATOM 879 N N . ALA A 1 107 ? -1.952 12.454 -3.814 1.00 96.50 107 ALA A N 1
ATOM 880 C CA . ALA A 1 107 ? -1.654 11.193 -3.143 1.00 96.50 107 ALA A CA 1
ATOM 881 C C . ALA A 1 107 ? -2.902 10.563 -2.510 1.00 96.50 107 ALA A C 1
ATOM 883 O O . ALA A 1 107 ? -3.143 9.373 -2.697 1.00 96.50 107 ALA A O 1
ATOM 884 N N . LEU A 1 108 ? -3.729 11.359 -1.818 1.00 96.94 108 LEU A N 1
ATOM 885 C CA . LEU A 1 108 ? -5.007 10.894 -1.274 1.00 96.94 108 LEU A CA 1
ATOM 886 C C . LEU A 1 108 ? -5.907 10.330 -2.378 1.00 96.94 108 LEU A C 1
ATOM 888 O O . LEU A 1 108 ? -6.440 9.243 -2.204 1.00 96.94 108 LEU A O 1
ATOM 892 N N . GLY A 1 109 ? -6.029 10.998 -3.529 1.00 97.56 109 GLY A N 1
ATOM 893 C CA . GLY A 1 109 ? -6.821 10.483 -4.655 1.00 97.56 109 GLY A CA 1
ATOM 894 C C . GLY A 1 109 ? -6.368 9.095 -5.135 1.00 97.56 109 GLY A C 1
ATOM 895 O O . GLY A 1 109 ? -7.195 8.211 -5.381 1.00 97.56 109 GLY A O 1
ATOM 896 N N . HIS A 1 110 ? -5.056 8.868 -5.203 1.00 98.31 110 HIS A N 1
ATOM 897 C CA . HIS A 1 110 ? -4.505 7.554 -5.536 1.00 98.31 110 HIS A CA 1
ATOM 898 C C . HIS A 1 110 ? -4.714 6.526 -4.417 1.00 98.31 110 HIS A C 1
ATOM 900 O O . HIS A 1 110 ? -5.073 5.389 -4.717 1.00 98.31 110 HIS A O 1
ATOM 906 N N . TYR A 1 111 ? -4.579 6.902 -3.142 1.00 98.31 111 TYR A N 1
ATOM 907 C CA . TYR A 1 111 ? -4.888 5.998 -2.030 1.00 98.31 111 TYR A CA 1
ATOM 908 C C . TYR A 1 111 ? -6.374 5.630 -1.950 1.00 98.31 111 TYR A C 1
ATOM 910 O O . TYR A 1 111 ? -6.687 4.480 -1.666 1.00 98.31 111 TYR A O 1
ATOM 918 N N . GLU A 1 112 ? -7.301 6.546 -2.240 1.00 98.31 112 GLU A N 1
ATOM 919 C CA . GLU A 1 112 ? -8.732 6.216 -2.320 1.00 98.31 112 GLU A CA 1
ATOM 920 C C . GLU A 1 112 ? -9.011 5.228 -3.458 1.00 98.31 112 GLU A C 1
ATOM 922 O O . GLU A 1 112 ? -9.783 4.281 -3.294 1.00 98.31 112 GLU A O 1
ATOM 927 N N . THR A 1 113 ? -8.333 5.403 -4.598 1.00 98.50 113 THR A N 1
ATOM 928 C CA . THR A 1 113 ? -8.391 4.436 -5.702 1.00 98.50 113 THR A CA 1
ATOM 929 C C . THR A 1 113 ? -7.860 3.079 -5.242 1.00 98.50 113 THR A C 1
ATOM 931 O O . THR A 1 113 ? -8.544 2.069 -5.408 1.00 98.50 113 THR A O 1
ATOM 934 N N . ALA A 1 114 ? -6.694 3.051 -4.588 1.00 98.50 114 ALA A N 1
ATOM 935 C CA . ALA A 1 114 ? -6.117 1.841 -4.010 1.00 98.50 114 ALA A CA 1
ATOM 936 C C . ALA A 1 114 ? -7.082 1.164 -3.028 1.00 98.50 114 ALA A C 1
ATOM 938 O O . ALA A 1 114 ? -7.281 -0.041 -3.111 1.00 98.50 114 ALA A O 1
ATOM 939 N N . LEU A 1 115 ? -7.733 1.927 -2.147 1.00 98.56 115 LEU A N 1
ATOM 940 C CA . LEU A 1 115 ? -8.662 1.411 -1.143 1.00 98.56 115 LEU A CA 1
ATOM 941 C C . LEU A 1 115 ? -9.904 0.787 -1.789 1.00 98.56 115 LEU A C 1
ATOM 943 O O . LEU A 1 115 ? -10.347 -0.286 -1.379 1.00 98.56 115 LEU A O 1
ATOM 947 N N . ALA A 1 116 ? -10.455 1.421 -2.825 1.00 98.44 116 ALA A N 1
ATOM 948 C CA . ALA A 1 116 ? -11.580 0.870 -3.575 1.00 98.44 116 ALA A CA 1
ATOM 949 C C . ALA A 1 116 ? -11.221 -0.471 -4.244 1.00 98.44 116 ALA A C 1
ATOM 951 O O . ALA A 1 116 ? -11.991 -1.434 -4.161 1.00 98.44 116 ALA A O 1
ATOM 952 N N . ARG A 1 117 ? -10.028 -0.564 -4.852 1.00 98.06 117 ARG A N 1
ATOM 953 C CA . ARG A 1 117 ? -9.526 -1.819 -5.439 1.00 98.06 117 ARG A CA 1
ATOM 954 C C . ARG A 1 117 ? -9.233 -2.872 -4.371 1.00 98.06 117 ARG A C 1
ATOM 956 O O . ARG A 1 117 ? -9.634 -4.018 -4.531 1.00 98.06 117 ARG A O 1
ATOM 963 N N . ALA A 1 118 ? -8.625 -2.470 -3.257 1.00 97.62 118 ALA A N 1
ATOM 964 C CA . ALA A 1 118 ? -8.295 -3.327 -2.121 1.00 97.62 118 ALA A CA 1
ATOM 965 C C . ALA A 1 118 ? -9.542 -4.003 -1.547 1.00 97.62 118 ALA A C 1
ATOM 967 O O . ALA A 1 118 ? -9.563 -5.214 -1.356 1.00 97.62 118 ALA A O 1
ATOM 968 N N . ARG A 1 119 ? -10.619 -3.236 -1.350 1.00 96.88 119 ARG A N 1
ATOM 969 C CA . ARG A 1 119 ? -11.907 -3.768 -0.882 1.00 96.88 119 ARG A CA 1
ATOM 970 C C . ARG A 1 119 ? -12.530 -4.739 -1.880 1.00 96.88 119 ARG A C 1
ATOM 972 O O . ARG A 1 119 ? -13.060 -5.761 -1.467 1.00 96.88 119 ARG A O 1
ATOM 979 N N . THR A 1 120 ? -12.458 -4.424 -3.173 1.00 96.56 120 THR A N 1
ATOM 980 C CA . THR A 1 120 ? -13.003 -5.283 -4.238 1.00 96.56 120 THR A CA 1
ATOM 981 C C . THR A 1 120 ? -12.253 -6.611 -4.323 1.00 96.56 120 THR A C 1
ATOM 983 O O . THR A 1 120 ? -12.867 -7.654 -4.518 1.00 96.56 120 THR A O 1
ATOM 986 N N . ALA A 1 121 ? -10.931 -6.570 -4.161 1.00 95.00 121 ALA A N 1
ATOM 987 C CA . ALA A 1 121 ? -10.068 -7.742 -4.218 1.00 95.00 121 ALA A CA 1
ATOM 988 C C . ALA A 1 121 ? -9.973 -8.509 -2.888 1.00 95.00 121 ALA A C 1
ATOM 990 O O . ALA A 1 121 ? -9.357 -9.567 -2.878 1.00 95.00 121 ALA A O 1
ATOM 991 N N . ASP A 1 122 ? -10.534 -7.974 -1.796 1.00 94.94 122 ASP A N 1
ATOM 992 C CA . ASP A 1 122 ? -10.350 -8.440 -0.412 1.00 94.94 122 ASP A CA 1
ATOM 993 C C . ASP A 1 122 ? -8.876 -8.492 0.047 1.00 94.94 122 ASP A C 1
ATOM 995 O O . ASP A 1 122 ? -8.440 -9.401 0.757 1.00 94.94 122 ASP A O 1
ATOM 999 N N . LYS A 1 123 ? -8.067 -7.519 -0.401 1.00 94.94 123 LYS A N 1
ATOM 1000 C CA . LYS A 1 123 ? -6.606 -7.527 -0.216 1.00 94.94 123 LYS A CA 1
ATOM 1001 C C . LYS A 1 123 ? -6.054 -6.174 0.207 1.00 94.94 123 LYS A C 1
ATOM 1003 O O . LYS A 1 123 ? -6.307 -5.173 -0.453 1.00 94.94 123 LYS A O 1
ATOM 1008 N N . TRP A 1 124 ? -5.225 -6.170 1.251 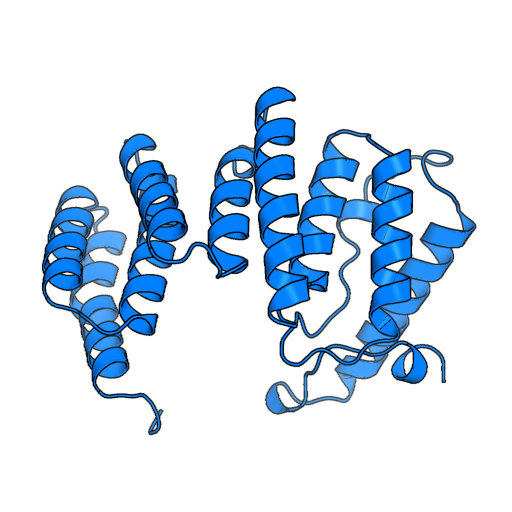1.00 95.56 124 TRP A N 1
ATOM 1009 C CA . TRP A 1 124 ? -4.428 -5.032 1.731 1.00 95.56 124 TRP A CA 1
ATOM 1010 C C . TRP A 1 124 ? -5.234 -3.796 2.161 1.00 95.56 124 TRP A C 1
ATOM 1012 O O . TRP A 1 124 ? -4.720 -2.676 2.125 1.00 95.56 124 TRP A O 1
ATOM 1022 N N . VAL A 1 125 ? -6.496 -3.972 2.559 1.00 97.19 125 VAL A N 1
ATOM 1023 C CA . VAL A 1 125 ? -7.397 -2.871 2.936 1.00 97.19 125 VAL A CA 1
ATOM 1024 C C . VAL A 1 125 ? -6.803 -2.054 4.082 1.00 97.19 125 VAL A C 1
ATOM 1026 O O . VAL A 1 125 ? -6.705 -0.829 3.978 1.00 97.19 125 VAL A O 1
ATOM 1029 N N . ARG A 1 126 ? -6.336 -2.713 5.146 1.00 96.38 126 ARG A N 1
ATOM 1030 C CA . ARG A 1 126 ? -5.772 -2.033 6.322 1.00 96.38 126 ARG A CA 1
ATOM 1031 C C . ARG A 1 126 ? -4.447 -1.372 6.000 1.00 96.38 126 ARG A C 1
ATOM 1033 O O . ARG A 1 126 ? -4.227 -0.237 6.409 1.00 96.38 126 ARG A O 1
ATOM 1040 N N . SER A 1 127 ? -3.600 -2.035 5.213 1.00 96.06 127 SER A N 1
ATOM 1041 C CA . SER A 1 127 ? -2.347 -1.439 4.739 1.00 96.06 127 SER A CA 1
ATOM 1042 C C . SER A 1 127 ? -2.581 -0.104 4.014 1.00 96.06 127 SER A C 1
ATOM 1044 O O . SER A 1 127 ? -1.883 0.877 4.285 1.00 96.06 127 SER A O 1
ATOM 1046 N N . VAL A 1 128 ? -3.599 -0.024 3.148 1.00 97.81 128 VAL A N 1
ATOM 1047 C CA . VAL A 1 128 ? -3.967 1.233 2.478 1.00 97.81 128 VAL A CA 1
ATOM 1048 C C . VAL A 1 128 ? -4.530 2.251 3.474 1.00 97.81 128 VAL A C 1
ATOM 1050 O O . VAL A 1 128 ? -4.122 3.415 3.449 1.00 97.81 128 VAL A O 1
ATOM 1053 N N . LEU A 1 129 ? -5.412 1.831 4.387 1.00 98.00 129 LEU A N 1
ATOM 1054 C CA . LEU A 1 129 ? -5.974 2.715 5.416 1.00 98.00 129 LEU A CA 1
ATOM 1055 C C . LEU A 1 129 ? -4.895 3.337 6.308 1.00 98.00 129 LEU A C 1
ATOM 1057 O O . LEU A 1 129 ? -4.972 4.525 6.611 1.00 98.00 129 LEU A O 1
ATOM 1061 N N . PHE A 1 130 ? -3.852 2.591 6.673 1.00 97.25 130 PHE A N 1
ATOM 1062 C CA . PHE A 1 130 ? -2.727 3.118 7.450 1.00 97.25 130 PHE A CA 1
ATOM 1063 C C . PHE A 1 130 ? -1.991 4.233 6.703 1.00 97.25 130 PHE A C 1
ATOM 1065 O O . PHE A 1 130 ? -1.663 5.270 7.284 1.00 97.25 130 PHE A O 1
ATOM 1072 N N . SER A 1 131 ? -1.768 4.065 5.399 1.00 96.38 131 SER A N 1
ATOM 1073 C CA . SER A 1 131 ? -1.165 5.103 4.557 1.00 96.38 131 SER A CA 1
ATOM 1074 C C .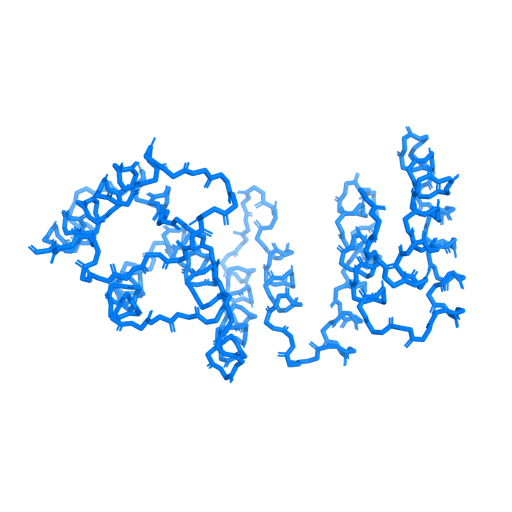 SER A 1 131 ? -2.039 6.358 4.460 1.00 96.38 131 SER A C 1
ATOM 1076 O O . SER A 1 131 ? -1.524 7.473 4.559 1.00 96.38 131 SER A O 1
ATOM 1078 N N . ILE A 1 132 ? -3.362 6.193 4.358 1.00 97.44 132 ILE A N 1
ATOM 1079 C CA . ILE A 1 132 ? -4.318 7.309 4.387 1.00 97.44 132 ILE A CA 1
ATOM 1080 C C . ILE A 1 132 ? -4.285 8.022 5.748 1.00 97.44 132 ILE A C 1
ATOM 1082 O O . ILE A 1 132 ? -4.215 9.250 5.791 1.00 97.44 132 ILE A O 1
ATOM 1086 N N . CYS A 1 133 ? -4.268 7.282 6.862 1.00 96.81 133 CYS A N 1
ATOM 1087 C CA . CYS A 1 133 ? -4.173 7.847 8.212 1.00 96.81 133 CYS A CA 1
ATOM 1088 C C . CYS A 1 133 ? -2.904 8.686 8.398 1.00 96.81 133 CYS A C 1
ATOM 1090 O O . CYS A 1 133 ? -2.977 9.808 8.901 1.00 96.81 133 CYS A O 1
ATOM 1092 N N . ARG A 1 134 ? -1.745 8.192 7.941 1.00 94.31 134 ARG A N 1
ATOM 1093 C CA . ARG A 1 134 ? -0.492 8.968 7.951 1.00 94.31 134 ARG A CA 1
ATOM 1094 C C . ARG A 1 134 ? -0.638 10.282 7.194 1.00 94.31 134 ARG A C 1
ATOM 1096 O O . ARG A 1 134 ? -0.171 11.316 7.668 1.00 94.31 134 ARG A O 1
ATOM 1103 N N . LEU A 1 135 ? -1.300 10.254 6.040 1.00 93.81 135 LEU A N 1
ATOM 1104 C CA . LEU A 1 135 ? -1.459 11.433 5.202 1.00 93.81 135 LEU A CA 1
ATOM 1105 C C . LEU A 1 135 ? -2.453 12.443 5.789 1.00 93.81 135 LEU A C 1
ATOM 1107 O O . LEU A 1 135 ? -2.157 13.636 5.795 1.00 93.81 135 LEU A O 1
ATOM 1111 N N . HIS A 1 136 ? -3.576 11.991 6.357 1.00 94.75 136 HIS A N 1
ATOM 1112 C CA . HIS A 1 136 ? -4.498 12.870 7.084 1.00 94.75 136 HIS A CA 1
ATOM 1113 C C . HIS A 1 136 ? -3.866 13.457 8.341 1.00 94.75 136 HIS A C 1
ATOM 1115 O O . HIS A 1 136 ? -4.012 14.651 8.576 1.00 94.75 136 HIS A O 1
ATOM 1121 N N . SER A 1 137 ? -3.112 12.661 9.104 1.00 92.81 137 SER A N 1
ATOM 1122 C CA . SER A 1 137 ? -2.381 13.166 10.267 1.00 92.81 137 SER A CA 1
ATOM 1123 C C . SER A 1 137 ? -1.375 14.241 9.876 1.00 92.81 137 SER A C 1
ATOM 1125 O O . SER A 1 137 ? -1.241 15.238 10.574 1.00 92.81 137 SER A O 1
ATOM 1127 N N . ARG A 1 138 ? -0.673 14.046 8.759 1.00 89.19 138 ARG A N 1
ATOM 1128 C CA . ARG A 1 138 ? 0.295 15.009 8.239 1.00 89.19 138 ARG A CA 1
ATOM 1129 C C . ARG A 1 138 ? -0.361 16.292 7.723 1.00 89.19 138 ARG A C 1
ATOM 1131 O O . ARG A 1 138 ? 0.227 17.360 7.836 1.00 89.19 138 ARG A O 1
ATOM 1138 N N . ALA A 1 139 ? -1.542 16.174 7.124 1.00 89.69 139 ALA A N 1
ATOM 1139 C CA . ALA A 1 139 ? -2.330 17.300 6.634 1.00 89.69 139 ALA A CA 1
ATOM 1140 C C . ALA A 1 139 ? -3.182 17.968 7.730 1.00 89.69 139 ALA A C 1
ATOM 1142 O O . ALA A 1 139 ? -3.923 18.897 7.419 1.00 89.69 139 ALA A O 1
ATOM 1143 N N . GLU A 1 140 ? -3.108 17.477 8.972 1.00 91.38 140 GLU A N 1
ATOM 1144 C CA . GLU A 1 140 ? -3.932 17.913 10.106 1.00 91.38 140 GLU A CA 1
ATOM 1145 C C . GLU A 1 140 ? -5.450 17.836 9.829 1.00 91.38 140 GLU A C 1
ATOM 1147 O O . GLU A 1 140 ? -6.253 18.579 10.392 1.00 91.38 140 GLU A O 1
ATOM 1152 N N . ASP A 1 141 ? -5.869 16.905 8.965 1.00 93.62 141 ASP A N 1
ATOM 1153 C CA . ASP A 1 141 ? -7.279 16.661 8.634 1.00 93.62 141 ASP A CA 1
ATOM 1154 C C . ASP A 1 141 ? -7.891 15.695 9.659 1.00 93.62 141 ASP A C 1
ATOM 1156 O O . ASP A 1 141 ? -8.178 14.525 9.380 1.00 93.62 141 ASP A O 1
ATOM 1160 N N . TRP A 1 142 ? -8.023 16.183 10.894 1.00 94.62 142 TRP A N 1
ATOM 1161 C CA . TRP A 1 142 ? -8.444 15.385 12.046 1.00 94.62 142 TRP A CA 1
ATOM 1162 C C . TRP A 1 142 ? -9.815 14.715 11.885 1.00 94.62 142 TRP A C 1
ATOM 1164 O O . TRP A 1 142 ? -9.915 13.535 12.220 1.00 94.62 142 TRP A O 1
ATOM 1174 N N . PRO A 1 143 ? -10.855 15.369 11.324 1.00 95.62 143 PRO A N 1
ATOM 1175 C CA . PRO A 1 143 ? -12.143 14.712 11.101 1.00 95.62 143 PRO A CA 1
ATOM 1176 C C . PRO A 1 143 ? -12.044 13.504 10.164 1.00 95.62 143 PRO A C 1
ATOM 1178 O O . PRO A 1 143 ? -12.678 12.476 10.408 1.00 95.62 143 PRO A O 1
ATOM 1181 N N . LYS A 1 144 ? -11.233 13.591 9.100 1.00 96.44 144 LYS A N 1
ATOM 1182 C CA . LYS A 1 144 ? -11.020 12.442 8.212 1.00 96.44 144 LYS A CA 1
ATOM 1183 C C . LYS A 1 144 ? -10.136 11.381 8.850 1.00 96.44 144 LYS A C 1
ATOM 1185 O O . LYS A 1 144 ? -10.393 10.198 8.649 1.00 96.44 144 LYS A O 1
ATOM 1190 N N . LEU A 1 145 ? -9.135 11.774 9.638 1.00 96.69 145 LEU A N 1
ATOM 1191 C CA . LEU A 1 145 ? -8.332 10.821 10.401 1.00 96.69 145 LEU A CA 1
ATOM 1192 C C . LEU A 1 145 ? -9.197 10.014 11.382 1.00 96.69 145 LEU A C 1
ATOM 1194 O O . LEU A 1 145 ? -9.096 8.789 11.399 1.00 96.69 145 LEU A O 1
ATOM 1198 N N . ASP A 1 146 ? -10.082 10.674 12.135 1.00 97.31 146 ASP A N 1
ATOM 1199 C CA . ASP A 1 146 ? -11.045 10.022 13.034 1.00 97.31 146 ASP A CA 1
ATOM 1200 C C . ASP A 1 146 ? -11.901 8.995 12.272 1.00 97.31 146 ASP A C 1
ATOM 1202 O O . ASP A 1 146 ? -11.947 7.819 12.645 1.00 97.31 146 ASP A O 1
ATOM 1206 N N . ALA A 1 147 ? -12.479 9.399 11.135 1.00 98.00 147 ALA A N 1
ATOM 1207 C CA . ALA A 1 147 ? -13.285 8.513 10.299 1.00 98.00 147 ALA A CA 1
ATOM 1208 C C . ALA A 1 147 ? -12.507 7.271 9.826 1.00 98.00 147 ALA A C 1
ATOM 1210 O O . ALA A 1 147 ? -13.020 6.155 9.910 1.00 98.00 147 ALA A O 1
ATOM 1211 N N . ARG A 1 148 ? -11.253 7.435 9.381 1.00 98.06 148 ARG A N 1
ATOM 1212 C CA . ARG A 1 148 ? -10.410 6.317 8.921 1.00 98.06 148 ARG A CA 1
ATOM 1213 C C . ARG A 1 148 ? -9.970 5.400 10.054 1.00 98.06 148 ARG A C 1
ATOM 1215 O O . ARG A 1 148 ? -9.910 4.191 9.864 1.00 98.06 148 ARG A O 1
ATOM 1222 N N . MET A 1 149 ? -9.726 5.936 11.246 1.00 98.06 149 MET A N 1
ATOM 1223 C CA . MET A 1 149 ? -9.447 5.115 12.424 1.00 98.06 149 MET A CA 1
ATOM 1224 C C . MET A 1 149 ? -10.655 4.266 12.828 1.00 98.06 149 MET A C 1
ATOM 1226 O O . MET A 1 149 ? -10.494 3.081 13.121 1.00 98.06 149 MET A O 1
ATOM 1230 N N . ARG A 1 150 ? -11.867 4.835 12.808 1.00 98.38 150 ARG A N 1
ATOM 1231 C CA . ARG A 1 150 ? -13.098 4.061 13.042 1.00 98.38 150 ARG A CA 1
ATOM 1232 C C . ARG A 1 150 ? -13.284 2.983 11.985 1.00 98.38 150 ARG A C 1
ATOM 1234 O O . ARG A 1 150 ? -13.660 1.869 12.328 1.00 98.38 150 ARG A O 1
ATOM 1241 N N . GLU A 1 151 ? -12.975 3.300 10.733 1.00 98.06 151 GLU A N 1
ATOM 1242 C CA . GLU A 1 151 ? -13.030 2.339 9.637 1.00 98.06 151 GLU A CA 1
ATOM 1243 C C . GLU A 1 151 ? -12.063 1.167 9.839 1.00 98.06 151 GLU A C 1
ATOM 1245 O O . GLU A 1 151 ? -12.463 0.027 9.648 1.00 98.06 151 GLU A O 1
ATOM 1250 N N . ILE A 1 152 ? -10.828 1.409 10.294 1.00 97.94 152 ILE A N 1
ATOM 1251 C CA . ILE A 1 152 ? -9.886 0.325 10.622 1.00 97.94 152 ILE A CA 1
ATOM 1252 C C . ILE A 1 152 ? -10.460 -0.581 11.721 1.00 97.94 152 ILE A C 1
ATOM 1254 O O . ILE A 1 152 ? -10.367 -1.802 11.623 1.00 97.94 152 ILE A O 1
ATOM 1258 N N . ILE A 1 153 ? -11.050 -0.001 12.771 1.00 97.62 153 ILE A N 1
ATOM 1259 C CA . ILE A 1 153 ? -11.646 -0.781 13.867 1.00 97.62 153 ILE A CA 1
ATOM 1260 C C . ILE A 1 153 ? -12.842 -1.600 13.369 1.00 97.62 153 ILE A C 1
ATOM 1262 O O . ILE A 1 153 ? -13.020 -2.740 13.789 1.00 97.62 153 ILE A O 1
ATOM 1266 N N . ASP A 1 154 ? -13.662 -1.040 12.482 1.00 97.31 154 ASP A N 1
ATOM 1267 C CA . ASP A 1 154 ? -14.770 -1.775 11.872 1.00 97.31 154 ASP A CA 1
ATOM 1268 C C . ASP A 1 154 ? -14.266 -2.898 10.954 1.00 97.31 154 ASP A C 1
ATOM 1270 O O . ASP A 1 154 ? -14.788 -4.011 10.999 1.00 97.31 154 ASP A O 1
ATOM 1274 N N . ASP A 1 155 ? -13.191 -2.646 10.200 1.00 96.56 155 ASP A N 1
ATOM 1275 C CA . ASP A 1 155 ? -12.559 -3.630 9.321 1.00 96.56 155 ASP A CA 1
ATOM 1276 C C . ASP A 1 155 ? -12.039 -4.859 10.073 1.00 96.56 155 ASP A C 1
ATOM 1278 O O . ASP A 1 155 ? -12.079 -5.962 9.531 1.00 96.56 155 ASP A O 1
ATOM 1282 N N . LEU A 1 156 ? -11.620 -4.703 11.334 1.00 96.25 156 LEU A N 1
ATOM 1283 C CA . LEU A 1 156 ? -11.180 -5.817 12.182 1.00 96.25 156 LEU A CA 1
ATOM 1284 C C . LEU A 1 156 ? -12.260 -6.887 12.389 1.00 96.25 156 LEU A C 1
ATOM 1286 O O . LEU A 1 156 ? -11.922 -8.025 12.700 1.00 96.25 156 LEU A O 1
ATOM 1290 N N . LYS A 1 157 ? -13.543 -6.572 12.181 1.00 94.69 157 LYS A N 1
ATOM 1291 C CA . LYS A 1 157 ? -14.629 -7.569 12.206 1.00 94.69 157 LYS A CA 1
ATOM 1292 C C . LYS A 1 157 ? -14.575 -8.535 11.018 1.00 94.69 157 LYS A C 1
ATOM 1294 O O . LYS A 1 157 ? -15.271 -9.545 11.017 1.00 94.69 157 LYS A O 1
ATOM 1299 N N . ASN A 1 158 ? -13.777 -8.223 9.998 1.00 91.31 158 ASN A N 1
ATOM 1300 C CA . ASN A 1 158 ? -13.627 -9.026 8.797 1.00 91.31 158 ASN A CA 1
ATOM 1301 C C . ASN A 1 158 ? -12.271 -9.734 8.793 1.00 91.31 158 ASN A C 1
ATOM 1303 O O . ASN A 1 158 ? -11.212 -9.121 8.974 1.00 91.31 158 ASN A O 1
ATOM 1307 N N . LYS A 1 159 ? -12.297 -11.033 8.493 1.00 89.56 159 LYS A N 1
ATOM 1308 C CA . LYS A 1 159 ? -11.094 -11.778 8.134 1.00 89.56 159 LYS A CA 1
ATOM 1309 C C . LYS A 1 159 ? -10.809 -11.562 6.649 1.00 89.56 159 LYS A C 1
ATOM 1311 O O . LYS A 1 159 ? -11.625 -11.941 5.817 1.00 89.56 159 LYS A O 1
ATOM 1316 N N . ARG A 1 160 ? -9.668 -10.947 6.343 1.00 90.69 160 ARG A N 1
ATOM 1317 C CA . ARG A 1 160 ? -9.211 -10.660 4.974 1.00 90.69 160 ARG A CA 1
ATOM 1318 C C . ARG A 1 160 ? -8.397 -11.830 4.417 1.00 90.69 160 ARG A C 1
ATOM 1320 O O . ARG A 1 160 ? -7.675 -12.475 5.180 1.00 90.69 160 ARG A O 1
ATOM 1327 N N . GLU A 1 161 ? -8.472 -12.076 3.107 1.00 88.44 161 GLU A N 1
ATOM 1328 C CA . GLU A 1 161 ? -7.636 -13.081 2.426 1.00 88.44 161 GLU A CA 1
ATOM 1329 C C . GLU A 1 161 ? -6.142 -12.749 2.558 1.00 88.44 161 GLU A C 1
ATOM 1331 O O . GLU A 1 161 ? -5.332 -13.608 2.908 1.00 88.44 161 GLU A O 1
ATOM 1336 N N . ILE A 1 162 ? -5.776 -11.491 2.290 1.00 89.81 162 ILE A N 1
ATOM 1337 C CA . ILE A 1 162 ? -4.395 -11.002 2.365 1.00 89.81 162 ILE A CA 1
ATOM 1338 C C . ILE A 1 162 ? -4.411 -9.594 2.952 1.00 89.81 162 ILE A C 1
ATOM 1340 O O . ILE A 1 162 ? -5.049 -8.704 2.404 1.00 89.81 162 ILE A O 1
ATOM 1344 N N . ASP A 1 163 ? -3.671 -9.344 4.027 1.00 91.69 163 ASP A N 1
ATOM 1345 C CA . ASP A 1 163 ? -3.447 -7.987 4.535 1.00 91.69 163 ASP A CA 1
ATOM 1346 C C . ASP A 1 163 ? -2.163 -7.933 5.373 1.00 91.69 163 ASP A C 1
ATOM 1348 O O . ASP A 1 163 ? -1.471 -8.938 5.554 1.00 91.69 163 ASP A O 1
ATOM 1352 N N . ILE A 1 164 ? -1.837 -6.752 5.887 1.00 88.94 164 ILE A N 1
ATOM 1353 C CA . ILE A 1 164 ? -0.761 -6.566 6.852 1.00 88.94 164 ILE A CA 1
ATOM 1354 C C . ILE A 1 164 ? -1.059 -7.359 8.143 1.00 88.94 164 ILE A C 1
ATOM 1356 O O . ILE A 1 164 ? -2.163 -7.269 8.690 1.00 88.94 164 ILE A O 1
ATOM 1360 N N . PRO A 1 165 ? -0.095 -8.142 8.665 1.00 89.75 165 PRO A N 1
ATOM 1361 C CA . PRO A 1 165 ? -0.353 -9.047 9.785 1.00 89.75 165 PRO A CA 1
ATOM 1362 C C . PRO A 1 165 ? -0.347 -8.359 11.158 1.00 89.75 165 PRO A C 1
ATOM 1364 O O . PRO A 1 165 ? -0.418 -9.035 12.183 1.00 89.75 165 PRO A O 1
ATOM 1367 N N . PHE A 1 166 ? -0.224 -7.032 11.206 1.00 92.69 166 PHE A N 1
ATOM 1368 C CA . PHE A 1 166 ? -0.139 -6.265 12.444 1.00 92.69 166 PHE A CA 1
ATOM 1369 C C . PHE A 1 166 ? -0.834 -4.912 12.334 1.00 92.69 166 PHE A C 1
ATOM 1371 O O . PHE A 1 166 ? -0.940 -4.337 11.252 1.00 92.69 166 PHE A O 1
ATOM 1378 N N . LEU A 1 167 ? -1.268 -4.390 13.480 1.00 96.12 167 LEU A N 1
ATOM 1379 C CA . LEU A 1 167 ? -1.779 -3.026 13.580 1.00 96.12 167 LEU A CA 1
ATOM 1380 C C . LEU A 1 167 ? -0.638 -2.022 13.773 1.00 96.12 167 LEU A C 1
ATOM 1382 O O . LEU A 1 167 ? 0.310 -2.262 14.527 1.00 96.12 167 LEU A O 1
ATOM 1386 N N . GLU A 1 168 ? -0.754 -0.882 13.099 1.00 95.81 168 GLU A N 1
ATOM 1387 C CA . GLU A 1 168 ? 0.191 0.236 13.157 1.00 95.81 168 GLU A CA 1
ATOM 1388 C C . GLU A 1 168 ? -0.432 1.427 13.889 1.00 95.81 168 GLU A C 1
ATOM 1390 O O . GLU A 1 168 ? -1.647 1.588 13.874 1.00 95.81 168 GLU A O 1
ATOM 1395 N N . ASP A 1 169 ? 0.381 2.258 14.540 1.00 95.62 169 ASP A N 1
ATOM 1396 C CA . ASP A 1 169 ? -0.063 3.445 15.287 1.00 95.62 169 ASP A CA 1
ATOM 1397 C C . ASP A 1 169 ? 0.912 4.630 15.187 1.00 95.62 169 ASP A C 1
ATOM 1399 O O . ASP A 1 169 ? 0.837 5.585 15.962 1.00 95.62 169 ASP A O 1
ATOM 1403 N N . ASP A 1 170 ? 1.854 4.594 14.245 1.00 95.00 170 ASP A N 1
ATOM 1404 C CA . ASP A 1 170 ? 2.928 5.582 14.135 1.00 95.00 170 ASP A CA 1
ATOM 1405 C C . ASP A 1 170 ? 2.424 6.991 13.798 1.00 95.00 170 ASP A C 1
ATOM 1407 O O . ASP A 1 170 ? 3.022 7.965 14.257 1.00 95.00 170 ASP A O 1
ATOM 1411 N N . TRP A 1 171 ? 1.290 7.118 13.099 1.00 93.25 171 TRP A N 1
ATOM 1412 C CA . TRP A 1 171 ? 0.649 8.417 12.858 1.00 93.25 171 TRP A CA 1
ATOM 1413 C C . TRP A 1 171 ? 0.110 9.068 14.140 1.00 93.25 171 TRP A C 1
ATOM 1415 O O . TRP A 1 171 ? -0.034 10.283 14.197 1.00 93.25 171 TRP A O 1
ATOM 1425 N N . LEU A 1 172 ? -0.122 8.300 15.212 1.00 92.81 172 LEU A N 1
ATOM 1426 C CA . LEU A 1 172 ? -0.603 8.837 16.489 1.00 92.81 172 LEU A CA 1
ATOM 1427 C C . LEU A 1 172 ? 0.508 9.465 17.346 1.00 92.81 172 LEU A C 1
ATOM 1429 O O . LEU A 1 172 ? 0.220 9.984 18.427 1.00 92.81 172 LEU A O 1
ATOM 1433 N N . ARG A 1 173 ? 1.780 9.386 16.926 1.00 86.19 173 ARG A N 1
ATOM 1434 C CA . ARG A 1 173 ? 2.935 9.841 17.727 1.00 86.19 173 ARG A CA 1
ATOM 1435 C C . ARG A 1 173 ? 3.018 11.357 17.887 1.00 86.19 173 ARG A C 1
ATOM 1437 O O . ARG A 1 173 ? 3.612 11.814 18.858 1.00 86.19 173 ARG A O 1
ATOM 1444 N N . PHE A 1 174 ? 2.437 12.115 16.960 1.00 77.88 174 PHE A N 1
ATOM 1445 C CA . PHE A 1 174 ? 2.527 13.580 16.918 1.00 77.88 174 PHE A CA 1
ATOM 1446 C C . PHE A 1 174 ? 1.193 14.277 17.214 1.00 77.88 174 PHE A C 1
ATOM 1448 O O . PHE A 1 174 ? 1.046 15.466 16.948 1.00 77.88 174 PHE A O 1
ATOM 1455 N N . LEU A 1 175 ? 0.215 13.547 17.759 1.00 85.56 175 LEU A N 1
ATOM 1456 C CA . LEU A 1 175 ? -1.083 14.116 18.105 1.00 85.56 175 LEU A CA 1
ATOM 1457 C C . LEU A 1 175 ? -0.972 15.066 19.293 1.00 85.56 175 LEU A C 1
ATOM 1459 O O . LEU A 1 175 ? -0.498 14.693 20.369 1.00 85.56 175 LEU A O 1
ATOM 1463 N N . MET A 1 176 ? -1.486 16.277 19.104 1.00 85.94 176 MET A N 1
ATOM 1464 C CA . MET A 1 176 ? -1.707 17.220 20.192 1.00 85.94 176 MET A CA 1
ATOM 1465 C C . MET A 1 176 ? -3.000 16.857 20.940 1.00 85.94 176 MET A C 1
ATOM 1467 O O . MET A 1 176 ? -3.968 16.433 20.298 1.00 85.94 176 MET A O 1
ATOM 1471 N N . PRO A 1 177 ? -3.061 17.030 22.274 1.00 86.62 177 PRO A N 1
ATOM 1472 C CA . PRO A 1 177 ? -4.293 16.815 23.033 1.00 86.62 177 PRO A CA 1
ATOM 1473 C C . PRO A 1 177 ? -5.480 17.596 22.446 1.00 86.62 177 PRO A C 1
ATOM 1475 O O . PRO A 1 177 ? -5.330 18.764 22.087 1.00 86.62 177 PRO A O 1
ATOM 1478 N N . GLY A 1 178 ? -6.650 16.957 22.350 1.00 85.38 178 GLY A N 1
ATOM 1479 C CA . GLY A 1 178 ? -7.885 17.575 21.848 1.00 85.38 178 GLY A CA 1
ATOM 1480 C C . GLY A 1 178 ? -8.037 17.641 20.322 1.00 85.38 178 GLY A C 1
ATOM 1481 O O . GLY A 1 178 ? -9.007 18.225 19.846 1.00 85.38 178 GLY A O 1
ATOM 1482 N N . THR A 1 179 ? -7.114 17.059 19.546 1.00 90.00 179 THR A N 1
ATOM 1483 C CA . THR A 1 179 ? -7.222 16.997 18.071 1.00 90.00 179 THR A CA 1
ATOM 1484 C C . THR A 1 179 ? -8.126 15.868 17.575 1.00 90.00 179 THR A C 1
ATOM 1486 O O . THR A 1 179 ? -8.803 16.030 16.564 1.00 90.00 179 THR A O 1
ATOM 1489 N N . LEU A 1 180 ? -8.171 14.744 18.293 1.00 93.75 180 LEU A N 1
ATOM 1490 C CA . LEU A 1 180 ? -9.017 13.583 18.007 1.00 93.75 180 LEU A CA 1
ATOM 1491 C C . LEU A 1 180 ? -9.851 13.213 19.236 1.00 93.75 180 LEU A C 1
ATOM 1493 O O . LEU A 1 180 ? -9.550 13.638 20.349 1.00 93.75 180 LEU A O 1
ATOM 1497 N N . ASP A 1 181 ? -10.872 12.381 19.030 1.00 95.12 181 ASP A N 1
ATOM 1498 C CA . ASP A 1 181 ? -11.624 11.748 20.113 1.00 95.12 181 ASP A CA 1
ATOM 1499 C C . ASP A 1 181 ? -10.693 10.872 20.979 1.00 95.12 181 ASP A C 1
ATOM 1501 O O . ASP A 1 181 ? -10.198 9.826 20.543 1.00 95.12 181 ASP A O 1
ATOM 1505 N N . ASP A 1 182 ? -10.463 11.291 22.226 1.00 94.69 182 ASP A N 1
ATOM 1506 C CA . ASP A 1 182 ? -9.586 10.599 23.177 1.00 94.69 182 ASP A CA 1
ATOM 1507 C C . ASP A 1 182 ? -10.028 9.149 23.437 1.00 94.69 182 ASP A C 1
ATOM 1509 O O . ASP A 1 182 ? -9.184 8.267 23.648 1.00 94.69 182 ASP A O 1
ATOM 1513 N N . ALA A 1 183 ? -11.336 8.870 23.393 1.00 96.31 183 ALA A N 1
ATOM 1514 C CA . ALA A 1 183 ? -11.856 7.519 23.567 1.00 96.31 183 ALA A CA 1
ATOM 1515 C C . ALA A 1 183 ? -11.492 6.632 22.368 1.00 96.31 183 ALA A C 1
ATOM 1517 O O . ALA A 1 183 ? -11.079 5.483 22.552 1.00 96.31 183 ALA A O 1
ATOM 1518 N N . LEU A 1 184 ? -11.572 7.174 21.148 1.00 96.81 184 LEU A N 1
ATOM 1519 C CA . LEU A 1 184 ? -11.147 6.484 19.930 1.00 96.81 184 LEU A CA 1
ATOM 1520 C C . LEU A 1 184 ? -9.640 6.201 19.945 1.00 96.81 184 LEU A C 1
ATOM 1522 O O . LEU A 1 184 ? -9.227 5.069 19.688 1.00 96.81 184 LEU A O 1
ATOM 1526 N N . VAL A 1 185 ? -8.819 7.201 20.282 1.00 96.19 185 VAL A N 1
ATOM 1527 C CA . VAL A 1 185 ? -7.356 7.047 20.365 1.00 96.19 185 VAL A CA 1
ATOM 1528 C C . VAL A 1 185 ? -6.980 5.992 21.404 1.00 96.19 185 VAL A C 1
ATOM 1530 O O . VAL A 1 185 ? -6.151 5.120 21.131 1.00 96.19 185 VAL A O 1
ATOM 1533 N N . THR A 1 186 ? -7.609 6.037 22.580 1.00 95.75 186 THR A N 1
ATOM 1534 C CA . THR A 1 186 ? -7.390 5.057 23.653 1.00 95.75 186 THR A CA 1
ATOM 1535 C C . THR A 1 186 ? -7.768 3.654 23.197 1.00 95.75 186 THR A C 1
ATOM 1537 O O . THR A 1 186 ? -6.974 2.726 23.354 1.00 95.75 186 THR A O 1
ATOM 1540 N N . ARG A 1 187 ? -8.943 3.493 22.574 1.00 97.19 187 ARG A N 1
ATOM 1541 C CA . ARG A 1 187 ? -9.388 2.202 22.040 1.00 97.19 187 ARG A CA 1
ATOM 1542 C C . ARG A 1 187 ? -8.398 1.648 21.022 1.00 97.19 187 ARG A C 1
ATOM 1544 O O . ARG A 1 187 ? -7.970 0.503 21.141 1.00 97.19 187 ARG A O 1
ATOM 1551 N N . TYR A 1 188 ? -8.007 2.462 20.048 1.00 97.06 188 TYR A N 1
ATOM 1552 C CA . TYR A 1 188 ? -7.108 2.031 18.986 1.00 97.06 188 TYR A CA 1
ATOM 1553 C C . TYR A 1 188 ? -5.733 1.604 19.527 1.00 97.06 188 TYR A C 1
ATOM 1555 O O . TYR A 1 188 ? -5.220 0.546 19.167 1.00 97.06 188 TYR A O 1
ATOM 1563 N N . ARG A 1 189 ? -5.151 2.375 20.457 1.00 96.38 189 ARG A N 1
ATOM 1564 C CA . ARG A 1 189 ? -3.875 2.017 21.103 1.00 96.38 189 ARG A CA 1
ATOM 1565 C C . ARG A 1 189 ? -3.962 0.710 21.896 1.00 96.38 189 ARG A C 1
ATOM 1567 O O . ARG A 1 189 ? -3.010 -0.069 21.871 1.00 96.38 189 ARG A O 1
ATOM 1574 N N . SER A 1 190 ? -5.087 0.446 22.560 1.00 97.25 190 SER A N 1
ATOM 1575 C CA . SER A 1 190 ? -5.320 -0.828 23.253 1.00 97.25 190 SER A CA 1
ATOM 1576 C C . SER A 1 190 ? -5.356 -2.010 22.280 1.00 97.25 190 SER A C 1
ATOM 1578 O O . SER A 1 190 ? -4.699 -3.016 22.539 1.00 97.25 190 SER A O 1
ATOM 1580 N N . LEU A 1 191 ? -6.021 -1.868 21.127 1.00 97.94 191 LEU A N 1
ATOM 1581 C CA . LEU A 1 191 ? -6.030 -2.889 20.069 1.00 97.94 191 LEU A CA 1
ATOM 1582 C C . LEU A 1 191 ? -4.622 -3.164 19.521 1.00 97.94 191 LEU A C 1
ATOM 1584 O O . LEU A 1 191 ? -4.227 -4.316 19.363 1.00 97.94 191 LEU A O 1
ATOM 1588 N N . VAL A 1 192 ? -3.824 -2.119 19.291 1.00 97.06 192 VAL A N 1
ATOM 1589 C CA . VAL A 1 192 ? -2.423 -2.253 18.846 1.00 97.06 192 VAL A CA 1
ATOM 1590 C C . VAL A 1 192 ? -1.572 -2.975 19.896 1.00 97.06 192 VAL A C 1
ATOM 1592 O O . VAL A 1 192 ? -0.726 -3.807 19.558 1.00 97.06 192 VAL A O 1
ATOM 1595 N N . ALA A 1 193 ? -1.787 -2.686 21.183 1.00 96.69 193 ALA A N 1
ATOM 1596 C CA . ALA A 1 193 ? -1.108 -3.379 22.273 1.00 96.69 193 ALA A CA 1
ATOM 1597 C C . ALA A 1 193 ? -1.513 -4.862 22.353 1.00 96.69 193 ALA A C 1
ATOM 1599 O O . ALA A 1 193 ? -0.633 -5.713 22.517 1.00 96.69 193 ALA A O 1
ATOM 1600 N N . ALA A 1 194 ? -2.802 -5.171 22.185 1.00 96.62 194 ALA A N 1
ATOM 1601 C CA . ALA A 1 194 ? -3.318 -6.536 22.129 1.00 96.62 194 ALA A CA 1
ATOM 1602 C C . ALA A 1 194 ? -2.737 -7.311 20.936 1.00 96.62 194 ALA A C 1
ATOM 1604 O O . ALA A 1 194 ? -2.220 -8.411 21.122 1.00 96.62 194 ALA A O 1
ATOM 1605 N N . ASP A 1 195 ? -2.692 -6.715 19.740 1.00 96.25 195 ASP A N 1
ATOM 1606 C CA . ASP A 1 195 ? -2.092 -7.351 18.560 1.00 96.25 195 ASP A CA 1
ATOM 1607 C C . ASP A 1 195 ? -0.595 -7.613 18.771 1.00 96.25 195 ASP A C 1
ATOM 1609 O O . ASP A 1 195 ? -0.085 -8.698 18.483 1.00 96.25 195 ASP A O 1
ATOM 1613 N N . ARG A 1 196 ? 0.126 -6.648 19.355 1.00 95.62 196 ARG A N 1
ATOM 1614 C CA . ARG A 1 196 ? 1.535 -6.837 19.719 1.00 95.62 196 ARG A CA 1
ATOM 1615 C C . ARG A 1 196 ? 1.717 -7.979 20.722 1.00 95.62 196 ARG A C 1
ATOM 1617 O O . ARG A 1 196 ? 2.716 -8.688 20.626 1.00 95.62 196 ARG A O 1
ATOM 1624 N N . ALA A 1 197 ? 0.807 -8.150 21.680 1.00 94.75 197 ALA A N 1
ATOM 1625 C CA . ALA A 1 197 ? 0.850 -9.253 22.637 1.00 94.75 197 ALA A CA 1
ATOM 1626 C C . ALA A 1 197 ? 0.561 -10.602 21.959 1.00 94.75 197 ALA A C 1
ATOM 1628 O O . ALA A 1 197 ? 1.353 -11.528 22.123 1.00 94.75 197 ALA A O 1
ATOM 1629 N N . ARG A 1 198 ? -0.494 -10.674 21.135 1.00 93.56 198 ARG A N 1
ATOM 1630 C CA . ARG A 1 198 ? -0.872 -11.846 20.326 1.00 93.56 198 ARG A CA 1
ATOM 1631 C C . ARG A 1 198 ? 0.311 -12.368 19.511 1.00 93.56 198 ARG A C 1
ATOM 1633 O O . ARG A 1 198 ? 0.657 -13.542 19.589 1.00 93.56 198 ARG A O 1
ATOM 1640 N N . ARG A 1 199 ? 0.995 -11.479 18.786 1.00 93.88 199 ARG A N 1
ATOM 1641 C CA . ARG A 1 199 ? 2.098 -11.851 17.883 1.00 93.88 199 ARG A CA 1
ATOM 1642 C C . ARG A 1 199 ? 3.358 -12.359 18.581 1.00 93.88 199 ARG A C 1
ATOM 1644 O O . ARG A 1 199 ? 4.142 -13.048 17.945 1.00 93.88 199 ARG A O 1
ATOM 1651 N N . ARG A 1 200 ? 3.577 -12.064 19.869 1.00 91.94 200 ARG A N 1
ATOM 1652 C CA . ARG A 1 200 ? 4.764 -12.560 20.601 1.00 91.94 200 ARG A CA 1
ATOM 1653 C C . ARG A 1 200 ? 4.790 -14.083 20.746 1.00 91.94 200 ARG A C 1
ATOM 1655 O O . ARG A 1 200 ? 5.861 -14.628 20.990 1.00 91.94 200 ARG A O 1
ATOM 1662 N N . GLY A 1 201 ? 3.636 -14.741 20.638 1.00 84.88 201 GLY A N 1
ATOM 1663 C CA . GLY A 1 201 ? 3.513 -16.196 20.717 1.00 84.88 201 GLY A CA 1
ATOM 1664 C C . GLY A 1 201 ? 3.466 -16.908 19.364 1.00 84.88 201 GLY A C 1
ATOM 1665 O O . GLY A 1 201 ? 3.331 -18.127 19.357 1.00 84.88 201 GLY A O 1
ATOM 1666 N N . LEU A 1 202 ? 3.543 -16.181 18.244 1.00 90.19 202 LEU A N 1
ATOM 1667 C CA . LEU A 1 202 ? 3.388 -16.736 16.898 1.00 90.19 202 LEU A CA 1
ATOM 1668 C C . LEU A 1 202 ? 4.739 -16.838 16.185 1.00 90.19 202 LEU A C 1
ATOM 1670 O O . LEU A 1 202 ? 5.611 -15.983 16.367 1.00 90.19 202 LEU A O 1
ATOM 1674 N N . SER A 1 203 ? 4.904 -17.873 15.360 1.00 89.00 203 SER A N 1
ATOM 1675 C CA . SER A 1 203 ? 6.002 -17.925 14.394 1.00 89.00 203 SER A CA 1
ATOM 1676 C C . SER A 1 203 ? 5.716 -16.989 13.213 1.00 89.00 203 SER A C 1
ATOM 1678 O O . SER A 1 203 ? 4.580 -16.554 13.026 1.00 89.00 203 SER A O 1
ATOM 1680 N N . GLU A 1 204 ? 6.734 -16.664 12.411 1.00 84.06 204 GLU A N 1
ATOM 1681 C CA . GLU A 1 204 ? 6.559 -15.817 11.219 1.00 84.06 204 GLU A CA 1
ATOM 1682 C C . GLU A 1 204 ? 5.570 -16.432 10.214 1.00 84.06 204 GLU A C 1
ATOM 1684 O O . GLU A 1 204 ? 4.766 -15.706 9.634 1.00 84.06 204 GLU A O 1
ATOM 1689 N N . ASP A 1 205 ? 5.563 -17.763 10.094 1.00 86.56 205 ASP A N 1
ATOM 1690 C CA . ASP A 1 205 ? 4.666 -18.509 9.203 1.00 86.56 205 ASP A CA 1
ATOM 1691 C C . ASP A 1 205 ? 3.203 -18.513 9.691 1.00 86.56 205 ASP A C 1
ATOM 1693 O O . ASP A 1 205 ? 2.285 -18.707 8.895 1.00 86.56 205 ASP A O 1
ATOM 1697 N N . ASP A 1 206 ? 2.974 -18.260 10.985 1.00 86.94 206 ASP A N 1
ATOM 1698 C CA . ASP A 1 206 ? 1.637 -18.212 11.596 1.00 86.94 206 ASP A CA 1
ATOM 1699 C C . ASP A 1 206 ? 1.058 -16.787 11.655 1.00 86.94 206 ASP A C 1
ATOM 1701 O O . ASP A 1 206 ? -0.077 -16.575 12.104 1.00 86.94 206 ASP A O 1
ATOM 1705 N N . LEU A 1 207 ? 1.828 -15.777 11.235 1.00 88.62 207 LEU A N 1
ATOM 1706 C CA . LEU A 1 207 ? 1.374 -14.393 11.240 1.00 88.62 207 LEU A CA 1
ATOM 1707 C C . LEU A 1 207 ? 0.260 -14.190 10.213 1.00 88.62 207 LEU A C 1
ATOM 1709 O O . LEU A 1 207 ? 0.442 -14.319 9.007 1.00 88.62 207 LEU A O 1
ATOM 1713 N N . SER A 1 208 ? -0.899 -13.783 10.714 1.00 89.81 208 SER A N 1
ATOM 1714 C CA . SER A 1 208 ? -2.066 -13.435 9.910 1.00 89.81 208 SER A CA 1
ATOM 1715 C C . SER A 1 208 ? -2.686 -12.117 10.385 1.00 89.81 208 SER A C 1
ATOM 1717 O O . SER A 1 208 ? -2.467 -11.717 11.543 1.00 89.81 208 SER A O 1
ATOM 1719 N N . PRO A 1 209 ? -3.435 -11.420 9.504 1.00 91.75 209 PRO A N 1
ATOM 1720 C CA . PRO A 1 209 ? -4.175 -10.222 9.877 1.00 91.75 209 PRO A CA 1
ATOM 1721 C C . PRO A 1 209 ? -5.110 -10.515 11.049 1.00 91.75 209 PRO A C 1
ATOM 1723 O O . PRO A 1 209 ? -5.959 -11.397 10.957 1.00 91.75 209 PRO A O 1
ATOM 1726 N N . ALA A 1 210 ? -4.959 -9.758 12.136 1.00 92.12 210 ALA A N 1
ATOM 1727 C CA . ALA A 1 210 ? -5.790 -9.927 13.324 1.00 92.12 210 ALA A CA 1
ATOM 1728 C C . ALA A 1 210 ? -7.269 -9.631 13.031 1.00 92.12 210 ALA A C 1
ATOM 1730 O O . ALA A 1 210 ? -7.591 -8.817 12.160 1.00 92.12 210 ALA A O 1
ATOM 1731 N N . THR A 1 211 ? -8.156 -10.242 13.796 1.00 94.44 211 THR A N 1
ATOM 1732 C CA . THR A 1 211 ? -9.588 -9.931 13.851 1.00 94.44 211 THR A CA 1
ATOM 1733 C C . THR A 1 211 ? -9.946 -9.328 15.205 1.00 94.44 211 THR A C 1
ATOM 1735 O O . THR A 1 211 ? -9.178 -9.437 16.159 1.00 94.44 211 THR A O 1
ATOM 1738 N N . LEU A 1 212 ? -11.092 -8.653 15.301 1.00 94.81 212 LEU A N 1
ATOM 1739 C CA . LEU A 1 212 ? -11.508 -7.986 16.536 1.00 94.81 212 LEU A CA 1
ATOM 1740 C C . LEU A 1 212 ? -11.645 -8.991 17.686 1.00 94.81 212 LEU A C 1
ATOM 1742 O O . LEU A 1 212 ? -11.144 -8.738 18.774 1.00 94.81 212 LEU A O 1
ATOM 1746 N N . ASP A 1 213 ? -12.224 -10.152 17.403 1.00 94.19 213 ASP A N 1
ATOM 1747 C CA . ASP A 1 213 ? -12.477 -11.250 18.336 1.00 94.19 213 ASP A CA 1
ATOM 1748 C C . ASP A 1 213 ? -11.176 -11.803 18.954 1.00 94.19 213 ASP A C 1
ATOM 1750 O O . ASP A 1 213 ? -11.153 -12.261 20.091 1.00 94.19 213 ASP A O 1
ATOM 1754 N N . GLU A 1 214 ? -10.063 -11.744 18.216 1.00 91.56 214 GLU A N 1
ATOM 1755 C CA . GLU A 1 214 ? -8.741 -12.163 18.704 1.00 91.56 214 GLU A CA 1
ATOM 1756 C C . GLU A 1 214 ? -8.073 -11.106 19.595 1.00 91.56 214 GLU A C 1
ATOM 1758 O O . GLU A 1 214 ? -7.161 -11.426 20.360 1.00 91.56 214 GLU A O 1
ATOM 1763 N N . LEU A 1 215 ? -8.473 -9.840 19.457 1.00 93.56 215 LEU A N 1
ATOM 1764 C CA . LEU A 1 215 ? -7.897 -8.706 20.183 1.00 93.56 215 LEU A CA 1
ATOM 1765 C C . LEU A 1 215 ? -8.742 -8.295 21.396 1.00 93.56 215 LEU A C 1
ATOM 1767 O O . LEU A 1 215 ? -8.200 -7.748 22.357 1.00 93.56 215 LEU A O 1
ATOM 1771 N N . GLU A 1 216 ? -10.044 -8.572 21.351 1.00 92.25 216 GLU A N 1
ATOM 1772 C CA . GLU A 1 216 ? -11.048 -8.330 22.390 1.00 92.25 216 GLU A CA 1
ATOM 1773 C C . GLU A 1 216 ? -11.845 -9.636 22.660 1.00 92.25 216 GLU A C 1
ATOM 1775 O O . GLU A 1 216 ? -13.027 -9.699 22.315 1.00 92.25 216 GLU A O 1
ATOM 1780 N N . PRO A 1 217 ? -11.208 -10.690 23.217 1.00 70.88 217 PRO A N 1
ATOM 1781 C CA . PRO A 1 217 ? -11.854 -11.983 23.470 1.00 70.88 217 PRO A CA 1
ATOM 1782 C C . PRO A 1 217 ? -12.896 -11.959 24.599 1.00 70.88 217 PRO A C 1
ATOM 1784 O O . PRO A 1 217 ? -12.787 -11.108 25.516 1.00 70.88 217 PRO A O 1
#

Sequence (217 aa):
MNGWPPAMKAYVTFRKEVLSPLSRARLFAEMYEEAEIYLAATRDPDVRFTLMSEMSLFVYGTSDEGIGFRWLERLCDEFPDNPFAWTRMAGWYCLRRDPTPEQCRIALGHYETALARARTADKWVRSVLFSICRLHSRAEDWPKLDARMREIIDDLKNKREIDIPFLEDDWLRFLMPGTLDDALVTRYRSLVAADRARRRGLSEDDLSPATLDELEP

Radius of gyration: 19.45 Å; chains: 1; bounding box: 42×45×47 Å